Protein AF-A0A139X4F5-F1 (afdb_monomer_lite)

Radius of gyration: 23.75 Å; chains: 1; bounding box: 54×57×86 Å

Structure (mmCIF, N/CA/C/O backbone):
data_AF-A0A139X4F5-F1
#
_entry.id   AF-A0A139X4F5-F1
#
loop_
_atom_site.group_PDB
_atom_site.id
_atom_site.type_symbol
_atom_site.label_atom_id
_atom_site.label_alt_id
_atom_site.label_comp_id
_atom_site.label_asym_id
_atom_site.label_entity_id
_atom_site.label_seq_id
_atom_site.pdbx_PDB_ins_code
_atom_site.Cartn_x
_atom_site.Cartn_y
_atom_site.Cartn_z
_atom_site.occupancy
_atom_site.B_iso_or_equiv
_atom_site.auth_seq_id
_atom_site.auth_comp_id
_atom_site.auth_asym_id
_atom_site.auth_atom_id
_atom_site.pdbx_PDB_model_num
ATOM 1 N N . MET A 1 1 ? 8.310 40.968 -45.660 1.00 60.62 1 MET A N 1
ATOM 2 C CA . MET A 1 1 ? 8.600 39.560 -45.286 1.00 60.62 1 MET A CA 1
ATOM 3 C C . MET A 1 1 ? 9.517 39.399 -44.065 1.00 60.62 1 MET A C 1
ATOM 5 O O . MET A 1 1 ? 9.424 38.363 -43.426 1.00 60.62 1 MET A O 1
ATOM 9 N N . SER A 1 2 ? 10.347 40.376 -43.675 1.00 68.12 2 SER A N 1
ATOM 10 C CA . SER A 1 2 ? 11.305 40.227 -42.556 1.00 68.12 2 SER A CA 1
ATOM 11 C C . SER A 1 2 ? 10.673 40.172 -41.154 1.00 68.12 2 SER A C 1
ATOM 13 O O . SER A 1 2 ? 11.117 39.400 -40.311 1.00 68.12 2 SER A O 1
ATOM 15 N N . VAL A 1 3 ? 9.606 40.935 -40.903 1.00 67.25 3 VAL A N 1
ATOM 16 C CA . VAL A 1 3 ? 8.984 41.041 -39.565 1.00 67.25 3 VAL A CA 1
ATOM 17 C C . VAL A 1 3 ? 8.339 39.724 -39.103 1.00 67.25 3 VAL A C 1
ATOM 19 O O . VAL A 1 3 ? 8.410 39.376 -37.927 1.00 67.25 3 VAL A O 1
ATOM 22 N N . SER A 1 4 ? 7.766 38.949 -40.030 1.00 74.19 4 SER A N 1
ATOM 23 C CA . SER A 1 4 ? 7.110 37.670 -39.719 1.00 74.19 4 SER A CA 1
ATOM 24 C C . SER A 1 4 ? 8.110 36.587 -39.290 1.00 74.19 4 SER A C 1
ATOM 26 O O . SER A 1 4 ? 7.833 35.835 -38.357 1.00 74.19 4 SER A O 1
ATOM 28 N N . LEU A 1 5 ? 9.306 36.563 -39.891 1.00 76.31 5 LEU A N 1
ATOM 29 C CA . LEU A 1 5 ? 10.358 35.607 -39.538 1.00 76.31 5 LEU A CA 1
ATOM 30 C C . LEU A 1 5 ? 10.959 35.910 -38.158 1.00 76.31 5 LEU A C 1
ATOM 32 O O . LEU A 1 5 ? 11.145 35.003 -37.352 1.00 76.31 5 LEU A O 1
ATOM 36 N N . THR A 1 6 ? 11.200 37.186 -37.849 1.00 83.56 6 THR A N 1
ATOM 37 C CA . THR A 1 6 ? 11.720 37.596 -36.536 1.00 83.56 6 THR A CA 1
ATOM 38 C C . THR A 1 6 ? 10.738 37.261 -35.411 1.00 83.56 6 THR A C 1
ATOM 40 O O . THR A 1 6 ? 11.148 36.725 -34.384 1.00 83.56 6 THR A O 1
ATOM 43 N N . LEU A 1 7 ? 9.436 37.497 -35.611 1.00 68.81 7 LEU A N 1
ATOM 44 C CA . LEU A 1 7 ? 8.404 37.128 -34.635 1.00 68.81 7 LEU A CA 1
ATOM 45 C C . LEU A 1 7 ? 8.308 35.608 -34.437 1.00 68.81 7 LEU A C 1
ATOM 47 O O . LEU A 1 7 ? 8.198 35.148 -33.302 1.00 68.81 7 LEU A O 1
ATOM 51 N N . PHE A 1 8 ? 8.424 34.825 -35.512 1.00 76.75 8 PHE A N 1
ATOM 52 C CA . PHE A 1 8 ? 8.434 33.362 -35.438 1.00 76.75 8 PHE A CA 1
ATOM 53 C C . PHE A 1 8 ? 9.646 32.816 -34.659 1.00 76.75 8 PHE A C 1
ATOM 55 O O . PHE A 1 8 ? 9.508 31.909 -33.833 1.00 76.75 8 PHE A O 1
ATOM 62 N N . LEU A 1 9 ? 10.833 33.397 -34.857 1.00 85.81 9 LEU A N 1
ATOM 63 C CA . LEU A 1 9 ? 12.052 33.016 -34.133 1.00 85.81 9 LEU A CA 1
ATOM 64 C C . LEU A 1 9 ? 12.007 33.408 -32.647 1.00 85.81 9 LEU A C 1
ATOM 66 O O . LEU A 1 9 ? 12.461 32.649 -31.791 1.00 85.81 9 LEU A O 1
ATOM 70 N N . ILE A 1 10 ? 11.422 34.562 -32.317 1.00 83.06 10 ILE A N 1
ATOM 71 C CA . ILE A 1 10 ? 11.207 34.966 -30.919 1.00 83.06 10 ILE A CA 1
ATOM 72 C C . ILE A 1 10 ? 10.213 34.014 -30.245 1.00 83.06 10 ILE A C 1
ATOM 74 O O . ILE A 1 10 ? 10.483 33.520 -29.151 1.00 83.06 10 ILE A O 1
ATOM 78 N N . PHE A 1 11 ? 9.102 33.694 -30.912 1.00 79.31 11 PHE A N 1
ATOM 79 C CA . PHE A 1 11 ? 8.078 32.795 -30.382 1.00 79.31 11 PHE A CA 1
ATOM 80 C C . PHE A 1 11 ? 8.614 31.379 -30.114 1.00 79.31 11 PHE A C 1
ATOM 82 O O . PHE A 1 11 ? 8.410 30.832 -29.031 1.00 79.31 11 PHE A O 1
ATOM 89 N N . THR A 1 12 ? 9.368 30.804 -31.054 1.00 77.38 12 THR A N 1
ATOM 90 C CA . THR A 1 12 ? 9.987 29.475 -30.885 1.00 77.38 12 THR A CA 1
ATOM 91 C C . THR A 1 12 ? 11.042 29.454 -29.778 1.00 77.38 12 THR A C 1
ATOM 93 O O . THR A 1 12 ? 11.100 28.498 -29.004 1.00 77.38 12 THR A O 1
ATOM 96 N N . LYS A 1 13 ? 11.833 30.524 -29.627 1.00 83.44 13 LYS A N 1
ATOM 97 C CA . LYS A 1 13 ? 12.806 30.651 -28.531 1.00 83.44 13 LYS A CA 1
ATOM 98 C C . LYS A 1 13 ? 12.128 30.763 -27.161 1.00 83.44 13 LYS A C 1
ATOM 100 O O . LYS A 1 13 ? 12.587 30.142 -26.206 1.00 83.44 13 LYS A O 1
ATOM 105 N N . VAL A 1 14 ? 11.017 31.499 -27.068 1.00 78.75 14 VAL A N 1
ATOM 106 C CA . VAL A 1 14 ? 10.202 31.596 -25.844 1.00 78.75 14 VAL A CA 1
ATOM 107 C C . VAL A 1 14 ? 9.584 30.240 -25.494 1.00 78.75 14 VAL A C 1
ATOM 109 O O . VAL A 1 14 ? 9.710 29.795 -24.355 1.00 78.75 14 VAL A O 1
ATOM 112 N N . LEU A 1 15 ? 9.003 29.532 -26.468 1.00 66.69 15 LEU A N 1
ATOM 113 C CA . LEU A 1 15 ? 8.466 28.185 -26.251 1.00 66.69 15 LEU A CA 1
ATOM 114 C C . LEU A 1 15 ? 9.539 27.197 -25.780 1.00 66.69 15 LEU A C 1
ATOM 116 O O . LEU A 1 15 ? 9.306 26.469 -24.819 1.00 66.69 15 LEU A O 1
ATOM 120 N N . ASN A 1 16 ? 10.727 27.208 -26.388 1.00 80.00 16 ASN A N 1
ATOM 121 C CA . ASN A 1 16 ? 11.827 26.327 -25.989 1.00 80.00 16 ASN A CA 1
ATOM 122 C C . ASN A 1 16 ? 12.373 26.635 -24.585 1.00 80.00 16 ASN A C 1
ATOM 124 O O . ASN A 1 16 ? 12.839 25.719 -23.916 1.00 80.00 16 ASN A O 1
ATOM 128 N N . ASN A 1 17 ? 12.273 27.881 -24.111 1.00 82.38 17 ASN A N 1
ATOM 129 C CA . ASN A 1 17 ? 12.650 28.244 -22.741 1.00 82.38 17 ASN A CA 1
ATOM 130 C C . ASN A 1 17 ? 11.586 27.864 -21.698 1.00 82.38 17 ASN A C 1
ATOM 132 O O . ASN A 1 17 ? 11.935 27.587 -20.553 1.00 82.38 17 ASN A O 1
ATOM 136 N N . ILE A 1 18 ? 10.299 27.843 -22.065 1.00 70.00 18 ILE A N 1
ATOM 137 C CA . ILE A 1 18 ? 9.198 27.519 -21.137 1.00 70.00 18 ILE A CA 1
ATOM 138 C C . ILE A 1 18 ? 8.922 26.005 -21.098 1.00 70.00 18 ILE A C 1
ATOM 140 O O . ILE A 1 18 ? 8.502 25.473 -20.068 1.00 70.00 18 ILE A O 1
ATOM 144 N N . ARG A 1 19 ? 9.207 25.282 -22.190 1.00 71.56 19 ARG A N 1
ATOM 145 C CA . ARG A 1 19 ? 8.996 23.832 -22.310 1.00 71.56 19 ARG A CA 1
ATOM 146 C C . ARG A 1 19 ? 9.611 23.009 -21.165 1.00 71.56 19 ARG A C 1
ATOM 148 O O . ARG A 1 19 ? 8.875 22.200 -20.611 1.00 71.56 19 ARG A O 1
ATOM 155 N N . PRO A 1 20 ? 10.869 23.218 -20.728 1.00 71.44 20 PRO A N 1
ATOM 156 C CA . PRO A 1 20 ? 11.461 22.429 -19.646 1.00 71.44 20 PRO A CA 1
ATOM 157 C C . PRO A 1 20 ? 10.748 22.652 -18.309 1.00 71.44 20 PRO A C 1
ATOM 159 O O . PRO A 1 20 ? 10.577 21.713 -17.540 1.00 71.44 20 PRO A O 1
ATOM 162 N N . ALA A 1 21 ? 10.278 23.877 -18.046 1.00 60.44 21 ALA A N 1
AT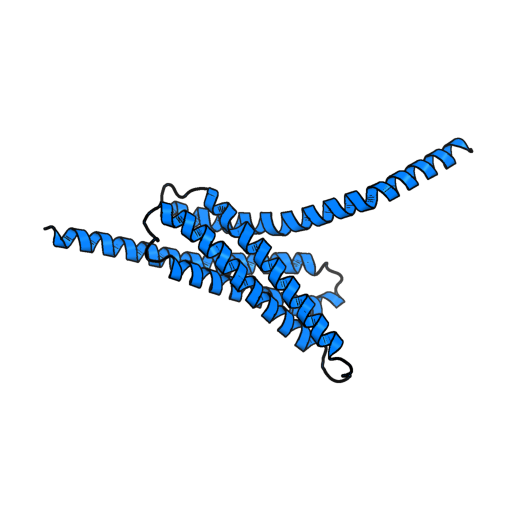OM 163 C CA . ALA A 1 21 ? 9.526 24.201 -16.836 1.00 60.44 21 ALA A CA 1
ATOM 164 C C . ALA A 1 21 ? 8.119 23.576 -16.855 1.00 60.44 21 ALA A C 1
ATOM 166 O O . ALA A 1 21 ? 7.664 23.050 -15.840 1.00 60.44 21 ALA A O 1
ATOM 167 N N . LEU A 1 22 ? 7.443 23.573 -18.010 1.00 60.09 22 LEU A N 1
ATOM 168 C CA . LEU A 1 22 ? 6.156 22.890 -18.193 1.00 60.09 22 LEU A CA 1
ATOM 169 C C . LEU A 1 22 ? 6.296 21.363 -18.105 1.00 60.09 22 LEU A C 1
ATOM 171 O O . LEU A 1 22 ? 5.478 20.704 -17.461 1.00 60.09 22 LEU A O 1
ATOM 175 N N . GLU A 1 23 ? 7.341 20.790 -18.702 1.00 69.00 23 GLU A N 1
ATOM 176 C CA . GLU A 1 23 ? 7.642 19.356 -18.629 1.00 69.00 23 GLU A CA 1
ATOM 177 C C . GLU A 1 23 ? 8.038 18.929 -17.207 1.00 69.00 23 GLU A C 1
ATOM 179 O O . GLU A 1 23 ? 7.614 17.875 -16.735 1.00 69.00 23 GLU A O 1
ATOM 184 N N . TYR A 1 24 ? 8.779 19.760 -16.472 1.00 68.31 24 TYR A N 1
ATOM 185 C CA . TYR A 1 24 ? 9.108 19.502 -15.071 1.00 68.31 24 TYR A CA 1
ATOM 186 C C . TYR A 1 24 ? 7.863 19.557 -14.171 1.00 68.31 24 TYR A C 1
ATOM 188 O O . TYR A 1 24 ? 7.593 18.616 -13.423 1.00 68.31 24 TYR A O 1
ATOM 196 N N . ASN A 1 25 ? 7.047 20.609 -14.297 1.00 70.06 25 ASN A N 1
ATOM 197 C CA . ASN A 1 25 ? 5.830 20.776 -13.497 1.00 70.06 25 ASN A CA 1
ATOM 198 C C . ASN A 1 25 ? 4.781 19.696 -13.790 1.00 70.06 25 ASN A C 1
ATOM 200 O O . ASN A 1 25 ? 4.109 19.222 -12.872 1.00 70.06 25 ASN A O 1
ATOM 204 N N . SER A 1 26 ? 4.655 19.267 -15.048 1.00 69.88 26 SER A N 1
ATOM 205 C CA . SER A 1 26 ? 3.756 18.171 -15.423 1.00 69.88 26 SER A CA 1
ATOM 206 C C . SER A 1 26 ? 4.234 16.828 -14.873 1.00 69.88 26 SER A C 1
ATOM 208 O O . SER A 1 26 ? 3.421 16.111 -14.298 1.00 69.88 26 SER A O 1
ATOM 210 N N . ARG A 1 27 ? 5.537 16.511 -14.924 1.00 70.25 27 ARG A N 1
ATOM 211 C CA . ARG A 1 27 ? 6.087 15.284 -14.312 1.00 70.25 27 ARG A CA 1
ATOM 212 C C . ARG A 1 27 ? 5.847 15.234 -12.808 1.00 70.25 27 ARG A C 1
ATOM 214 O O . ARG A 1 27 ? 5.361 14.229 -12.301 1.00 70.25 27 ARG A O 1
ATOM 221 N N . VAL A 1 28 ? 6.123 16.328 -12.101 1.00 67.75 28 VAL A N 1
ATOM 222 C CA . VAL A 1 28 ? 5.889 16.422 -10.652 1.00 67.75 28 VAL A CA 1
ATOM 223 C C . VAL A 1 28 ? 4.400 16.255 -10.330 1.00 67.75 28 VAL A C 1
ATOM 225 O O . VAL A 1 28 ? 4.036 15.502 -9.428 1.00 67.75 28 VAL A O 1
ATOM 228 N N . THR A 1 29 ? 3.526 16.888 -11.112 1.00 71.94 29 THR A N 1
ATOM 229 C CA . THR A 1 29 ? 2.071 16.789 -10.940 1.00 71.94 29 THR A CA 1
ATOM 230 C C . THR A 1 29 ? 1.561 15.373 -11.208 1.00 71.94 29 THR A C 1
ATOM 232 O O . THR A 1 29 ? 0.761 14.860 -10.430 1.00 71.94 29 THR A O 1
ATOM 235 N N . ILE A 1 30 ? 2.054 14.706 -12.255 1.00 73.50 30 ILE A N 1
ATOM 236 C CA . ILE A 1 30 ? 1.724 13.308 -12.562 1.00 73.50 30 ILE A CA 1
ATOM 237 C C . ILE A 1 30 ? 2.137 12.406 -11.401 1.00 73.50 30 ILE A C 1
ATOM 239 O O . ILE A 1 30 ? 1.329 11.600 -10.947 1.00 73.50 30 ILE A O 1
ATOM 243 N N . VAL A 1 31 ? 3.349 12.573 -10.868 1.00 68.94 31 VAL A N 1
ATOM 244 C CA . VAL A 1 31 ? 3.843 11.796 -9.722 1.00 68.94 31 VAL A CA 1
ATOM 245 C C . VAL A 1 31 ? 2.938 12.000 -8.501 1.00 68.94 31 VAL A C 1
ATOM 247 O O . VAL A 1 31 ? 2.466 11.023 -7.921 1.00 68.94 31 VAL A O 1
ATOM 250 N N . TYR A 1 32 ? 2.599 13.243 -8.147 1.00 71.81 32 TYR A N 1
ATOM 251 C CA . TYR A 1 32 ? 1.696 13.507 -7.022 1.00 71.81 32 TYR A CA 1
ATOM 252 C C . TYR A 1 32 ? 0.292 12.938 -7.235 1.00 71.81 32 TYR A C 1
ATOM 254 O O . TYR A 1 32 ? -0.243 12.303 -6.327 1.00 71.81 32 TYR A O 1
ATOM 262 N N . LEU A 1 33 ? -0.300 13.114 -8.420 1.00 75.75 33 LEU A N 1
ATOM 263 C CA . LEU A 1 33 ? -1.626 12.576 -8.737 1.00 75.75 33 LEU A CA 1
ATOM 264 C C . LEU A 1 33 ? -1.639 11.044 -8.713 1.00 75.75 33 LEU A C 1
ATOM 266 O O . LEU A 1 33 ? -2.593 10.453 -8.206 1.00 75.75 33 LEU A O 1
ATOM 270 N N . THR A 1 34 ? -0.555 10.412 -9.167 1.00 72.94 34 THR A N 1
ATOM 271 C CA . THR A 1 34 ? -0.387 8.950 -9.173 1.00 72.94 34 THR A CA 1
ATOM 272 C C . THR A 1 34 ? -0.420 8.361 -7.763 1.00 72.94 34 THR A C 1
ATOM 274 O O . THR A 1 34 ? -0.848 7.226 -7.598 1.00 72.94 34 THR A O 1
ATOM 277 N N . PHE A 1 35 ? -0.048 9.115 -6.724 1.00 77.06 35 PHE A N 1
ATOM 278 C CA . PHE A 1 35 ? -0.112 8.631 -5.337 1.00 77.06 35 PHE A CA 1
ATOM 279 C C . PHE A 1 35 ? -1.321 9.154 -4.570 1.00 77.06 35 PHE A C 1
ATOM 281 O O . PHE A 1 35 ? -1.968 8.406 -3.833 1.00 77.06 35 PHE A O 1
ATOM 288 N N . ALA A 1 36 ? -1.642 10.433 -4.745 1.00 81.31 36 ALA A N 1
ATOM 289 C CA . ALA A 1 36 ? -2.731 11.079 -4.034 1.00 81.31 36 ALA A CA 1
ATOM 290 C C . ALA A 1 36 ? -4.077 10.464 -4.419 1.00 81.31 36 ALA A C 1
ATOM 292 O O . ALA A 1 36 ? -4.879 10.182 -3.528 1.00 81.31 36 ALA A O 1
ATOM 293 N N . VAL A 1 37 ? -4.319 10.199 -5.710 1.00 83.94 37 VAL A N 1
ATOM 294 C CA . VAL A 1 37 ? -5.601 9.646 -6.166 1.00 83.94 37 VAL A CA 1
ATOM 295 C C . VAL A 1 37 ? -5.799 8.219 -5.639 1.00 83.94 37 VAL A C 1
ATOM 297 O O . VAL A 1 37 ? -6.768 8.012 -4.905 1.00 83.94 37 VAL A O 1
ATOM 300 N N . PRO A 1 38 ? -4.899 7.241 -5.875 1.00 80.62 38 PRO A N 1
ATOM 301 C CA . PRO A 1 38 ? -5.081 5.892 -5.340 1.00 80.62 38 PRO A CA 1
ATOM 302 C C . PRO A 1 38 ? -5.087 5.853 -3.812 1.00 80.62 38 PRO A C 1
ATOM 304 O O . PRO A 1 38 ? -5.924 5.170 -3.226 1.00 80.62 38 PRO A O 1
ATOM 307 N N . GLY A 1 39 ? -4.219 6.627 -3.151 1.00 83.00 39 GLY A N 1
ATOM 308 C CA . GLY A 1 39 ? -4.177 6.703 -1.689 1.00 83.00 39 GLY A CA 1
ATOM 309 C C . GLY A 1 39 ? -5.487 7.201 -1.094 1.00 83.00 39 GLY A C 1
ATOM 310 O O . GLY A 1 39 ? -5.995 6.616 -0.136 1.00 83.00 39 GLY A O 1
ATOM 311 N N . THR A 1 40 ? -6.075 8.224 -1.712 1.00 87.69 40 THR A N 1
ATOM 312 C CA . THR A 1 40 ? -7.381 8.763 -1.323 1.00 87.69 40 THR A CA 1
ATOM 313 C C . THR A 1 40 ? -8.492 7.754 -1.585 1.00 87.69 40 THR A C 1
ATOM 315 O O . THR A 1 40 ? -9.339 7.564 -0.719 1.00 87.69 40 THR A O 1
ATOM 318 N N . LEU A 1 41 ? -8.491 7.060 -2.728 1.00 86.19 41 LEU A N 1
ATOM 319 C CA . LEU A 1 41 ? -9.502 6.044 -3.045 1.00 86.19 41 LEU A CA 1
ATOM 320 C C . LEU A 1 41 ? -9.456 4.864 -2.065 1.00 86.19 41 LEU A C 1
ATOM 322 O O . LEU A 1 41 ? -10.499 4.449 -1.557 1.00 86.19 41 LEU A O 1
ATOM 326 N N . ILE A 1 42 ? -8.258 4.368 -1.737 1.00 85.38 42 ILE A N 1
ATOM 327 C CA . ILE A 1 42 ? -8.059 3.311 -0.734 1.00 85.38 42 ILE A CA 1
ATOM 328 C C . ILE A 1 42 ? -8.527 3.798 0.642 1.00 85.38 42 ILE A C 1
ATOM 330 O O . ILE A 1 42 ? -9.304 3.116 1.315 1.00 85.38 42 ILE A O 1
ATOM 334 N N . GLY A 1 43 ? -8.103 4.997 1.051 1.00 87.56 43 GLY A N 1
ATOM 335 C CA . GLY A 1 43 ? -8.498 5.595 2.324 1.00 87.56 43 GLY A CA 1
ATOM 336 C C . GLY A 1 43 ? -10.002 5.837 2.430 1.00 87.56 43 GLY A C 1
ATOM 337 O O . GLY A 1 43 ? -10.591 5.573 3.478 1.00 87.56 43 GLY A O 1
ATOM 338 N N . LEU A 1 44 ? -10.643 6.270 1.345 1.00 89.31 44 LEU A N 1
ATOM 339 C CA . LEU A 1 44 ? -12.086 6.469 1.254 1.00 89.31 44 LEU A CA 1
ATOM 340 C C . LEU A 1 44 ? -12.833 5.141 1.361 1.00 89.31 44 LEU A C 1
ATOM 342 O O . LEU A 1 44 ? -13.756 5.033 2.169 1.00 89.31 44 LEU A O 1
ATOM 346 N N . ALA A 1 45 ? -12.419 4.122 0.606 1.00 86.56 45 ALA A N 1
ATOM 347 C CA . ALA A 1 45 ? -13.019 2.793 0.663 1.00 86.56 45 ALA A CA 1
ATOM 348 C C . ALA A 1 45 ? -12.937 2.207 2.080 1.00 86.56 45 ALA A C 1
ATOM 350 O O . ALA A 1 45 ? -13.947 1.754 2.626 1.00 86.56 45 ALA A O 1
ATOM 351 N N . G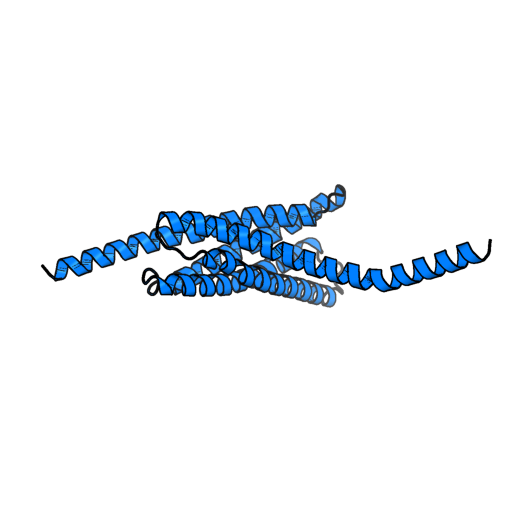LN A 1 46 ? -11.765 2.296 2.720 1.00 86.31 46 GLN A N 1
ATOM 352 C CA . GLN A 1 46 ? -11.593 1.905 4.118 1.00 86.31 46 GLN A CA 1
ATOM 353 C C . GLN A 1 46 ? -12.519 2.719 5.027 1.00 86.31 46 GLN A C 1
ATOM 355 O O . GLN A 1 46 ? -13.317 2.142 5.764 1.00 86.31 46 GLN A O 1
ATOM 360 N N . TRP A 1 47 ? -12.487 4.051 4.944 1.00 90.25 47 TRP A N 1
ATOM 361 C CA . TRP A 1 47 ? -13.301 4.928 5.787 1.00 90.25 47 TRP A CA 1
ATOM 362 C C . TRP A 1 47 ? -14.801 4.616 5.689 1.00 90.25 47 TRP A C 1
ATOM 364 O O . TRP A 1 47 ? -15.472 4.536 6.720 1.00 90.25 47 TRP A O 1
ATOM 374 N N . LEU A 1 48 ? -15.321 4.369 4.480 1.00 89.00 48 LEU A N 1
ATOM 375 C CA . LEU A 1 48 ? -16.722 4.002 4.244 1.00 89.00 48 LEU A CA 1
ATOM 376 C C . LEU A 1 48 ? -17.123 2.698 4.948 1.00 89.00 48 LEU A C 1
ATOM 378 O O . LEU A 1 48 ? -18.246 2.585 5.445 1.00 89.00 48 LEU A O 1
ATOM 382 N N . VAL A 1 49 ? -16.215 1.725 5.033 1.00 86.50 49 VAL A N 1
ATOM 383 C CA . VAL A 1 49 ? -16.444 0.474 5.769 1.00 86.50 49 VAL A CA 1
ATOM 384 C C . VAL A 1 49 ? -16.397 0.714 7.280 1.00 86.50 49 VAL A C 1
ATOM 386 O O . VAL A 1 49 ? -17.263 0.225 8.009 1.00 86.50 49 VAL A O 1
ATOM 389 N N . ILE A 1 50 ? -15.428 1.499 7.765 1.00 85.19 50 ILE A N 1
ATOM 390 C CA . ILE A 1 50 ? -15.238 1.747 9.203 1.00 85.19 50 ILE A CA 1
ATOM 391 C C . ILE A 1 50 ? -16.375 2.581 9.790 1.00 85.19 50 ILE A C 1
ATOM 393 O O . ILE A 1 50 ? -16.893 2.237 10.854 1.00 85.19 50 ILE A O 1
ATOM 397 N N . ARG A 1 51 ? -16.815 3.644 9.103 1.00 89.38 51 ARG A N 1
ATOM 398 C CA . ARG A 1 51 ? -17.869 4.548 9.604 1.00 89.38 51 ARG A CA 1
ATOM 399 C C . ARG A 1 51 ? -19.195 3.841 9.884 1.00 89.38 51 ARG A C 1
ATOM 401 O O . ARG A 1 51 ? -19.965 4.323 10.707 1.00 89.38 51 ARG A O 1
ATOM 408 N N . LYS A 1 52 ? -19.461 2.701 9.228 1.00 87.94 52 LYS A N 1
ATOM 409 C CA . LYS A 1 52 ? -20.647 1.869 9.496 1.00 87.94 52 LYS A CA 1
ATOM 410 C C . LYS A 1 52 ? -20.589 1.193 10.868 1.00 87.94 52 LYS A C 1
ATOM 412 O O . LYS A 1 52 ? -21.631 0.898 11.436 1.00 87.94 52 LYS A O 1
ATOM 417 N N . LYS A 1 53 ? -19.387 0.923 11.388 1.00 84.50 53 LYS A N 1
ATOM 418 C CA . LYS A 1 53 ? -19.172 0.235 12.673 1.00 84.50 53 LYS A CA 1
ATOM 419 C C . LYS A 1 53 ? -18.771 1.175 13.803 1.00 84.50 53 LYS A C 1
ATOM 421 O O . LYS A 1 53 ? -19.039 0.869 14.958 1.00 84.50 53 LYS A O 1
ATOM 426 N N . VAL A 1 54 ? -18.132 2.295 13.474 1.00 84.38 54 VAL A N 1
ATOM 427 C CA . VAL A 1 54 ? -17.692 3.317 14.427 1.00 84.38 54 VAL A CA 1
ATOM 428 C C . VAL A 1 54 ? -18.330 4.653 14.027 1.00 84.38 54 VAL A C 1
ATOM 430 O O . VAL A 1 54 ? -17.752 5.402 13.228 1.00 84.38 54 VAL A O 1
ATOM 433 N N . PRO A 1 55 ? -19.530 4.968 14.552 1.00 78.06 55 PRO A N 1
ATOM 434 C CA . PRO A 1 55 ? -20.167 6.261 14.335 1.00 78.06 55 PRO A CA 1
ATOM 435 C C . PRO A 1 55 ? -19.232 7.354 14.871 1.00 78.06 55 PRO A C 1
ATOM 437 O O . PRO A 1 55 ? -18.757 7.252 16.000 1.00 78.06 55 PRO A O 1
ATOM 440 N N . ARG A 1 56 ? -18.954 8.401 14.082 1.00 85.69 56 ARG A N 1
ATOM 441 C CA . ARG A 1 56 ? -17.956 9.470 14.359 1.00 85.69 56 ARG A CA 1
ATOM 442 C C . ARG A 1 56 ? -16.494 9.125 14.035 1.00 85.69 56 ARG A C 1
ATOM 444 O O . ARG A 1 56 ? -15.583 9.733 14.611 1.00 85.69 56 ARG A O 1
ATOM 451 N N . MET A 1 57 ? -16.249 8.184 13.121 1.00 86.25 57 MET A N 1
ATOM 452 C CA . MET A 1 57 ? -14.921 8.010 12.524 1.00 86.25 57 MET A CA 1
ATOM 453 C C . MET A 1 57 ? -14.520 9.260 11.730 1.00 86.25 57 MET A C 1
ATOM 455 O O . MET A 1 57 ? -15.288 9.759 10.907 1.00 86.25 57 MET A O 1
ATOM 459 N N . SER A 1 58 ? -13.316 9.772 11.981 1.00 90.00 58 SER A N 1
ATOM 460 C CA . SER A 1 58 ? -12.854 11.024 11.383 1.00 90.00 58 SER A CA 1
ATOM 461 C C . SER A 1 58 ? -12.595 10.885 9.872 1.00 90.00 58 SER A C 1
ATOM 463 O O . SER A 1 58 ? -11.954 9.909 9.477 1.00 90.00 58 SER A O 1
ATOM 465 N N . PRO A 1 59 ? -13.015 11.853 9.030 1.00 90.88 59 PRO A N 1
ATOM 466 C CA . PRO A 1 59 ? -12.666 11.887 7.605 1.00 90.88 59 PRO A CA 1
ATOM 467 C C . PRO A 1 59 ? -11.155 11.961 7.341 1.00 90.88 59 PRO A C 1
ATOM 469 O O . PRO A 1 59 ? -10.701 11.521 6.291 1.00 90.88 59 PRO A O 1
ATOM 472 N N . TRP A 1 60 ? -10.359 12.437 8.310 1.00 90.88 60 TRP A N 1
ATOM 473 C CA . TRP A 1 60 ? -8.893 12.481 8.220 1.00 90.88 60 TRP A CA 1
ATOM 474 C C . TRP A 1 60 ? -8.251 11.104 7.974 1.00 90.88 60 TRP A C 1
ATOM 476 O O . TRP A 1 60 ? -7.142 11.036 7.453 1.00 90.88 60 TRP A O 1
ATOM 486 N N . TRP A 1 61 ? -8.963 10.007 8.271 1.00 89.50 61 TRP A N 1
ATOM 487 C CA . TRP A 1 61 ? -8.556 8.645 7.906 1.00 89.50 61 TRP A CA 1
ATOM 488 C C . TRP A 1 61 ? -8.242 8.489 6.414 1.00 89.50 61 TRP A C 1
ATOM 490 O O . TRP A 1 61 ? -7.362 7.726 6.037 1.00 89.50 61 TRP A O 1
ATOM 500 N N . ILE A 1 62 ? -8.946 9.221 5.550 1.00 90.69 62 ILE A N 1
ATOM 501 C CA . ILE A 1 62 ? -8.792 9.100 4.099 1.00 90.69 62 ILE A CA 1
ATOM 502 C C . ILE A 1 62 ? -7.350 9.422 3.671 1.00 90.69 62 ILE A C 1
ATOM 504 O O . ILE A 1 62 ? -6.819 8.791 2.760 1.00 90.69 62 ILE A O 1
ATOM 508 N N . LEU A 1 63 ? -6.682 10.335 4.381 1.00 91.69 63 LEU A N 1
ATOM 509 C CA . LEU A 1 63 ? -5.342 10.804 4.036 1.00 91.69 63 LEU A CA 1
ATOM 510 C C . LEU A 1 63 ? -4.214 9.905 4.566 1.00 91.69 63 LEU A C 1
ATOM 512 O O . LEU A 1 63 ? -3.070 10.060 4.146 1.00 91.69 63 LEU A O 1
ATOM 516 N N . THR A 1 64 ? -4.491 8.942 5.453 1.00 91.81 64 THR A N 1
ATOM 517 C CA . THR A 1 64 ? -3.431 8.160 6.126 1.00 91.81 64 THR A CA 1
ATOM 518 C C . THR A 1 64 ? -2.671 7.220 5.188 1.00 91.81 64 THR A C 1
ATOM 520 O O . THR A 1 64 ? -1.571 6.779 5.512 1.00 91.81 64 THR A O 1
ATOM 523 N N . ASN A 1 65 ? -3.248 6.887 4.030 1.00 88.25 65 ASN A N 1
ATOM 524 C CA . ASN A 1 65 ? -2.625 6.001 3.041 1.00 88.25 65 ASN A CA 1
ATOM 525 C C . ASN A 1 65 ? -1.647 6.741 2.111 1.00 88.25 65 ASN A C 1
ATOM 527 O O . ASN A 1 65 ? -0.753 6.114 1.551 1.00 88.25 65 ASN A O 1
ATOM 531 N N . ILE A 1 66 ? -1.781 8.064 1.970 1.00 89.50 66 ILE A N 1
ATOM 532 C CA . ILE A 1 66 ? -0.955 8.876 1.064 1.00 89.50 66 ILE A CA 1
ATOM 533 C C . ILE A 1 66 ? 0.541 8.817 1.426 1.00 89.50 66 ILE A C 1
ATOM 535 O O . ILE A 1 66 ? 1.330 8.451 0.554 1.00 89.50 66 ILE A O 1
ATOM 539 N N . PRO A 1 67 ? 0.973 9.115 2.672 1.00 89.81 67 PRO A N 1
ATOM 540 C CA . PRO A 1 67 ? 2.400 9.112 3.001 1.00 89.81 67 PRO A CA 1
ATOM 541 C C . PRO A 1 67 ? 3.020 7.713 2.902 1.00 89.81 67 PRO A C 1
ATOM 543 O O . PRO A 1 67 ? 4.161 7.585 2.465 1.00 89.81 67 PRO A O 1
ATOM 546 N N . GLY A 1 68 ? 2.265 6.663 3.245 1.00 88.12 68 GLY A N 1
ATOM 547 C CA . GLY A 1 68 ? 2.726 5.283 3.085 1.00 88.12 68 GLY A CA 1
ATOM 548 C C . GLY A 1 68 ? 2.927 4.903 1.619 1.00 88.12 68 GLY A C 1
ATOM 549 O O . GLY A 1 68 ? 3.948 4.308 1.288 1.00 88.12 68 GLY A O 1
ATOM 550 N N . LEU A 1 69 ? 2.014 5.311 0.724 1.00 85.62 69 LEU A N 1
ATOM 551 C CA . LEU A 1 69 ? 2.142 5.045 -0.718 1.00 85.62 69 LEU A CA 1
ATOM 552 C C . LEU A 1 69 ? 3.364 5.751 -1.284 1.00 85.62 69 LEU A C 1
ATOM 554 O O . LEU A 1 69 ? 4.153 5.140 -2.000 1.00 85.62 69 LEU A O 1
ATOM 558 N N . TYR A 1 70 ? 3.526 7.023 -0.926 1.00 87.31 70 TYR A N 1
ATOM 559 C CA . TYR A 1 70 ? 4.631 7.839 -1.395 1.00 87.31 70 TYR A CA 1
ATOM 560 C C . TYR A 1 70 ? 5.987 7.266 -0.964 1.00 87.31 70 TYR A C 1
ATOM 562 O O . TYR A 1 70 ? 6.838 6.982 -1.806 1.00 87.31 70 TYR A O 1
ATOM 570 N N . VAL A 1 71 ? 6.181 7.039 0.340 1.00 88.44 71 VAL A N 1
ATOM 571 C CA . VAL A 1 71 ? 7.461 6.538 0.865 1.00 88.44 71 VAL A CA 1
ATOM 572 C C . VAL A 1 71 ? 7.728 5.108 0.408 1.00 88.44 71 VAL A C 1
ATOM 574 O O . VAL A 1 71 ? 8.852 4.799 0.015 1.00 88.44 71 VAL A O 1
ATOM 577 N N . GLY A 1 72 ? 6.702 4.253 0.399 1.00 86.31 72 GLY A N 1
ATOM 578 C CA . GLY A 1 72 ? 6.834 2.891 -0.102 1.00 86.31 72 GLY A CA 1
ATOM 579 C C . GLY A 1 72 ? 7.312 2.862 -1.552 1.00 86.31 72 GLY A C 1
ATOM 580 O O . GLY A 1 72 ? 8.253 2.136 -1.864 1.00 86.31 72 GLY A O 1
ATOM 581 N N . MET A 1 73 ? 6.771 3.737 -2.409 1.00 83.44 73 MET A N 1
ATOM 582 C CA . MET A 1 73 ? 7.213 3.829 -3.802 1.00 83.44 73 MET A CA 1
ATOM 583 C C . MET A 1 73 ? 8.653 4.300 -3.932 1.00 83.44 73 MET A C 1
ATOM 585 O O . MET A 1 73 ? 9.419 3.698 -4.682 1.00 83.44 73 MET A O 1
ATOM 589 N N . MET A 1 74 ? 9.032 5.360 -3.214 1.00 85.56 74 MET A N 1
ATOM 590 C CA . MET A 1 74 ? 10.399 5.885 -3.265 1.00 85.56 74 MET A CA 1
ATOM 591 C C . MET A 1 74 ? 11.420 4.805 -2.892 1.00 85.56 74 MET A C 1
ATOM 593 O O . MET A 1 74 ? 12.430 4.642 -3.574 1.00 85.56 74 MET A O 1
ATOM 597 N N . ILE A 1 75 ? 11.123 4.015 -1.858 1.00 87.00 75 ILE A N 1
ATOM 598 C CA . ILE A 1 75 ? 11.994 2.929 -1.401 1.00 87.00 75 ILE A CA 1
ATOM 599 C C . ILE A 1 75 ? 12.000 1.764 -2.392 1.00 87.00 75 ILE A C 1
ATOM 601 O O . ILE A 1 75 ? 13.064 1.210 -2.667 1.00 87.00 75 ILE A O 1
ATOM 605 N N . SER A 1 76 ? 10.854 1.413 -2.980 1.00 82.56 76 SER A N 1
ATOM 606 C CA . SER A 1 76 ? 10.807 0.382 -4.019 1.00 82.56 76 SER A CA 1
ATOM 607 C C . SER A 1 76 ? 11.589 0.766 -5.268 1.00 82.56 76 SER A C 1
ATOM 609 O O . SER A 1 76 ? 12.335 -0.068 -5.778 1.00 82.56 76 SER A O 1
ATOM 611 N N . TYR A 1 77 ? 11.477 2.013 -5.734 1.00 82.19 77 TYR A N 1
ATOM 612 C CA . TYR A 1 77 ? 12.293 2.504 -6.843 1.00 82.19 77 TYR A CA 1
ATOM 613 C C . TYR A 1 77 ? 13.773 2.483 -6.492 1.00 82.19 77 TYR A C 1
ATOM 615 O O . TYR A 1 77 ? 14.569 1.986 -7.283 1.00 82.19 77 TYR A O 1
ATOM 623 N N . LEU A 1 78 ? 14.146 2.965 -5.304 1.00 83.25 78 LEU A N 1
ATOM 624 C CA . LEU A 1 78 ? 15.534 2.936 -4.856 1.00 83.25 78 LEU A CA 1
ATOM 625 C C . LEU A 1 78 ? 16.089 1.505 -4.857 1.00 83.25 78 LEU A C 1
ATOM 627 O O . LEU A 1 78 ? 17.144 1.266 -5.436 1.00 83.25 78 LEU A O 1
ATOM 631 N N . GLY A 1 79 ? 15.362 0.545 -4.276 1.00 80.00 79 GLY A N 1
ATOM 632 C CA . GLY A 1 79 ? 15.761 -0.864 -4.267 1.00 80.00 79 GLY A CA 1
ATOM 633 C C . GLY A 1 79 ? 15.877 -1.456 -5.674 1.00 80.00 79 GLY A C 1
ATOM 634 O O . GLY A 1 79 ? 16.821 -2.191 -5.960 1.00 80.00 79 GLY A O 1
ATOM 635 N N . PHE A 1 80 ? 14.964 -1.085 -6.572 1.00 78.50 80 PHE A N 1
ATOM 636 C CA . PHE A 1 80 ? 15.008 -1.497 -7.971 1.00 78.50 80 PHE A CA 1
ATOM 637 C C . PHE A 1 80 ? 16.244 -0.950 -8.703 1.00 78.50 80 PHE A C 1
ATOM 639 O O . PHE A 1 80 ? 16.973 -1.722 -9.325 1.00 78.50 80 PHE A O 1
ATOM 646 N N . PHE A 1 81 ? 16.527 0.351 -8.589 1.00 77.50 81 PHE A N 1
ATOM 647 C CA . PHE A 1 81 ? 17.690 0.978 -9.224 1.00 77.50 81 PHE A CA 1
ATOM 648 C C . PHE A 1 81 ? 19.010 0.456 -8.661 1.00 77.50 81 PHE A C 1
ATOM 650 O O . PHE A 1 81 ? 19.904 0.119 -9.433 1.00 77.50 81 PHE A O 1
ATOM 657 N N . VAL A 1 82 ? 19.127 0.338 -7.335 1.00 79.75 82 VAL A N 1
ATOM 658 C CA . VAL A 1 82 ? 20.321 -0.225 -6.687 1.00 79.75 82 VAL A CA 1
ATOM 659 C C . VAL A 1 82 ? 20.560 -1.651 -7.169 1.00 79.75 82 VAL A C 1
ATOM 661 O O . VAL A 1 82 ? 21.681 -1.988 -7.538 1.00 79.75 82 VAL A O 1
ATOM 664 N N . GLY A 1 83 ? 19.513 -2.474 -7.243 1.00 77.12 83 GLY A N 1
ATOM 665 C CA . GLY A 1 83 ? 19.658 -3.830 -7.752 1.00 77.12 83 GLY A CA 1
ATOM 666 C C . GLY A 1 83 ? 20.064 -3.868 -9.227 1.00 77.12 83 GLY A C 1
ATOM 667 O O . GLY A 1 83 ? 20.973 -4.615 -9.565 1.00 77.12 83 GLY A O 1
ATOM 668 N N . ILE A 1 84 ? 19.492 -3.029 -10.101 1.00 73.38 84 ILE A N 1
ATOM 669 C CA . ILE A 1 84 ? 19.964 -2.929 -11.495 1.00 73.38 84 ILE A CA 1
ATOM 670 C C . ILE A 1 84 ? 21.444 -2.547 -11.549 1.00 73.38 84 ILE A C 1
ATOM 672 O O . ILE A 1 84 ? 22.188 -3.165 -12.303 1.00 73.38 84 ILE A O 1
ATOM 676 N N . MET A 1 85 ? 21.878 -1.560 -10.762 1.00 75.88 85 MET A N 1
ATOM 677 C CA . MET A 1 85 ? 23.269 -1.097 -10.753 1.00 75.88 85 MET A CA 1
ATOM 678 C C . MET A 1 85 ? 24.233 -2.195 -10.301 1.00 75.88 85 MET A C 1
ATOM 680 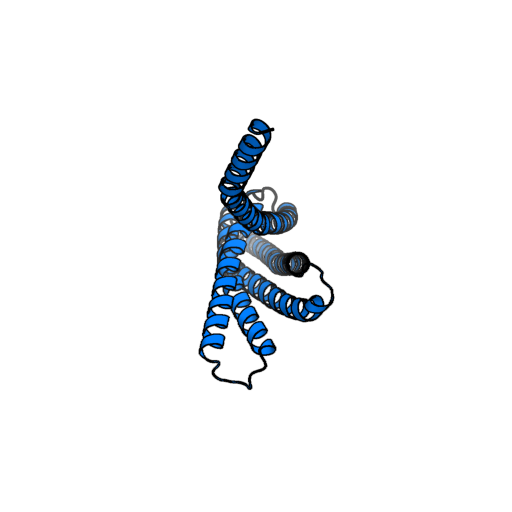O O . MET A 1 85 ? 25.256 -2.395 -10.948 1.00 75.88 85 MET A O 1
ATOM 684 N N . ILE A 1 86 ? 23.892 -2.938 -9.243 1.00 76.56 86 ILE A N 1
ATOM 685 C CA . ILE A 1 86 ? 24.690 -4.080 -8.772 1.00 76.56 86 ILE A CA 1
ATOM 686 C C . ILE A 1 86 ? 24.791 -5.139 -9.876 1.00 76.56 86 ILE A C 1
ATOM 688 O O . ILE A 1 86 ? 25.890 -5.551 -10.230 1.00 76.56 86 ILE A O 1
ATOM 692 N N . PHE A 1 87 ? 23.667 -5.511 -10.494 1.00 69.44 87 PHE A N 1
ATOM 693 C CA . PHE A 1 87 ? 23.657 -6.504 -11.572 1.00 69.44 87 PHE A CA 1
ATOM 694 C C . PHE A 1 87 ? 24.374 -6.040 -12.845 1.00 69.44 87 PHE A C 1
ATOM 696 O O . PHE A 1 87 ? 24.941 -6.865 -13.558 1.00 69.44 87 PHE A O 1
ATOM 703 N N . ALA A 1 88 ? 24.325 -4.746 -13.163 1.00 70.06 88 ALA A N 1
ATOM 704 C CA . ALA A 1 88 ? 25.047 -4.168 -14.290 1.00 70.06 88 ALA A CA 1
ATOM 705 C C . ALA A 1 88 ? 26.558 -4.143 -14.025 1.00 70.06 88 ALA A C 1
ATOM 707 O O . ALA A 1 88 ? 27.332 -4.423 -14.932 1.00 70.06 88 ALA A O 1
ATOM 708 N N . TYR A 1 89 ? 26.964 -3.860 -12.784 1.00 69.69 89 TYR A N 1
ATOM 709 C CA . TYR A 1 89 ? 28.364 -3.864 -12.361 1.00 69.69 89 TYR A CA 1
ATOM 710 C C . TYR A 1 89 ? 28.958 -5.277 -12.324 1.00 69.69 89 TYR A C 1
ATOM 712 O O . TYR A 1 89 ? 30.107 -5.482 -12.695 1.00 69.69 89 TYR A O 1
ATOM 720 N N . GLU A 1 90 ? 28.159 -6.267 -11.927 1.00 66.56 90 GLU A N 1
ATOM 721 C CA . GLU A 1 90 ? 28.569 -7.673 -11.855 1.00 66.56 90 GLU A CA 1
ATOM 722 C C . GLU A 1 90 ? 28.609 -8.353 -13.240 1.00 66.56 90 GLU A C 1
ATOM 724 O O . GLU A 1 90 ? 29.170 -9.438 -13.396 1.00 66.56 90 GLU A O 1
ATOM 729 N N . LYS A 1 91 ? 28.056 -7.716 -14.285 1.00 52.69 91 LYS A N 1
ATOM 730 C CA . LYS A 1 91 ? 28.011 -8.271 -15.643 1.00 52.69 91 LYS A CA 1
ATOM 731 C C . LYS A 1 91 ? 29.203 -7.878 -16.518 1.00 52.69 91 LYS A C 1
ATOM 733 O O . LYS A 1 91 ? 29.074 -7.142 -17.490 1.00 52.69 91 LYS A O 1
ATOM 738 N N . ASP A 1 92 ? 30.294 -8.586 -16.249 1.00 55.28 92 ASP A N 1
ATOM 739 C CA . ASP A 1 92 ? 31.184 -9.197 -17.251 1.00 55.28 92 ASP A CA 1
ATOM 740 C C . ASP A 1 92 ? 30.701 -10.638 -17.615 1.00 55.28 92 ASP A C 1
ATOM 742 O O . ASP A 1 92 ? 31.440 -11.484 -18.107 1.00 55.28 92 ASP A O 1
ATOM 746 N N . LEU A 1 93 ? 29.427 -10.976 -17.333 1.00 52.75 93 LEU A N 1
ATOM 747 C CA . LEU A 1 93 ? 28.859 -12.328 -17.474 1.00 52.75 93 LEU A CA 1
ATOM 748 C C . LEU A 1 93 ? 27.805 -12.427 -18.589 1.00 52.75 93 LEU A C 1
ATOM 750 O O . LEU A 1 93 ? 26.613 -12.159 -18.398 1.00 52.75 93 LEU A O 1
ATOM 754 N N . SER A 1 94 ? 28.240 -12.949 -19.733 1.00 59.78 94 SER A N 1
ATOM 755 C CA . SER A 1 94 ? 27.453 -13.302 -20.925 1.00 59.78 94 SER A CA 1
ATOM 756 C C . SER A 1 94 ? 26.349 -14.359 -20.716 1.00 59.78 94 SER A C 1
ATOM 758 O O . SER A 1 94 ? 25.550 -14.580 -21.622 1.00 59.78 94 SER A O 1
ATOM 760 N N . ASN A 1 95 ? 26.242 -14.987 -19.535 1.00 57.03 95 ASN A N 1
ATOM 761 C CA . ASN A 1 95 ? 25.415 -16.189 -19.330 1.00 57.03 95 ASN A CA 1
ATOM 762 C C . ASN A 1 95 ? 24.204 -16.051 -18.385 1.00 57.03 95 ASN A C 1
ATOM 764 O O . ASN A 1 95 ? 23.418 -16.991 -18.269 1.00 57.03 95 ASN A O 1
ATOM 768 N N . VAL A 1 96 ? 23.979 -14.907 -17.727 1.00 57.25 96 VAL A N 1
ATOM 769 C CA . VAL A 1 96 ? 22.779 -14.739 -16.877 1.00 57.25 96 VAL A CA 1
ATOM 770 C C . VAL A 1 96 ? 21.632 -14.175 -17.709 1.00 57.25 96 VAL A C 1
ATOM 772 O O . VAL A 1 96 ? 21.719 -13.039 -18.182 1.00 57.25 96 VAL A O 1
ATOM 775 N N . LYS A 1 97 ? 20.533 -14.930 -17.857 1.00 58.44 97 LYS A N 1
ATOM 776 C CA . LYS A 1 97 ? 19.306 -14.454 -18.520 1.00 58.44 97 LYS A CA 1
ATOM 777 C C . LYS A 1 97 ? 18.825 -13.166 -17.820 1.00 58.44 97 LYS A C 1
ATOM 779 O O . LYS A 1 97 ? 18.340 -13.262 -16.693 1.00 58.44 97 LYS A O 1
ATOM 784 N N . PRO A 1 98 ? 18.917 -11.980 -18.460 1.00 59.16 98 PRO A N 1
ATOM 785 C CA . PRO A 1 98 ? 18.653 -10.673 -17.829 1.00 59.16 98 PRO A CA 1
ATOM 786 C C . PRO A 1 98 ? 17.254 -10.546 -17.213 1.00 59.16 98 PRO A C 1
ATOM 788 O O . PRO A 1 98 ? 17.004 -9.712 -16.348 1.00 59.16 98 PRO A O 1
ATOM 791 N N . PHE A 1 99 ? 16.335 -11.386 -17.685 1.00 56.47 99 PHE A N 1
ATOM 792 C CA . PHE A 1 99 ? 14.927 -11.336 -17.352 1.00 56.47 99 PHE A CA 1
ATOM 793 C C . PHE A 1 99 ? 14.607 -11.874 -15.947 1.00 56.47 99 PHE A C 1
ATOM 795 O O . PHE A 1 99 ? 13.812 -11.274 -15.231 1.00 56.47 99 PHE A O 1
ATOM 802 N N . ALA A 1 100 ? 15.252 -12.968 -15.522 1.00 63.62 100 ALA A N 1
ATOM 803 C CA . ALA A 1 100 ? 14.975 -13.584 -14.220 1.00 63.62 100 ALA A CA 1
ATOM 804 C C . ALA A 1 100 ? 15.514 -12.739 -13.053 1.00 63.62 100 ALA A C 1
ATOM 806 O O . ALA A 1 100 ? 14.897 -12.670 -11.992 1.00 63.62 100 ALA A O 1
ATOM 807 N N . SER A 1 101 ? 16.640 -12.049 -13.258 1.00 65.81 101 SER A N 1
ATOM 808 C CA . SER A 1 101 ? 17.242 -11.176 -12.250 1.00 65.81 101 SER A CA 1
ATOM 809 C C . SER A 1 101 ? 16.421 -9.906 -12.020 1.00 65.81 101 SER A C 1
ATOM 811 O O . SER A 1 101 ? 16.167 -9.551 -10.873 1.00 65.81 101 SER A O 1
ATOM 813 N N . GLY A 1 102 ? 15.928 -9.262 -13.086 1.00 67.75 102 GLY A N 1
ATOM 814 C CA . GLY A 1 102 ? 15.135 -8.030 -12.980 1.00 67.75 102 GLY A CA 1
ATOM 815 C C . GLY A 1 102 ? 13.853 -8.202 -12.161 1.00 67.75 102 GLY A C 1
ATOM 816 O O . GLY A 1 102 ? 13.560 -7.376 -11.295 1.00 67.75 102 GLY A O 1
ATOM 817 N N . SER A 1 103 ? 13.130 -9.311 -12.364 1.00 72.88 103 SER A N 1
ATOM 818 C CA . SER A 1 103 ? 11.899 -9.596 -11.618 1.00 72.88 103 SER A CA 1
ATOM 819 C C . SER A 1 103 ? 12.142 -9.887 -10.140 1.00 72.88 103 SER A C 1
ATOM 821 O O . SER A 1 103 ? 11.347 -9.469 -9.301 1.00 72.88 103 SER A O 1
ATOM 823 N N . VAL A 1 104 ? 13.235 -10.582 -9.805 1.00 78.38 104 VAL A N 1
ATOM 824 C CA . VAL A 1 104 ? 13.583 -10.881 -8.406 1.00 78.38 104 VAL A CA 1
ATOM 825 C C . VAL A 1 104 ? 13.984 -9.599 -7.679 1.00 78.38 104 VAL A C 1
ATOM 827 O O . VAL A 1 104 ? 13.454 -9.320 -6.607 1.00 78.38 104 VAL A O 1
ATOM 830 N N . ILE A 1 105 ? 14.839 -8.773 -8.290 1.00 78.44 105 ILE A N 1
ATOM 831 C CA . ILE A 1 105 ? 15.249 -7.469 -7.747 1.00 78.44 105 ILE A CA 1
ATOM 832 C C . ILE A 1 105 ? 14.037 -6.567 -7.515 1.00 78.44 105 ILE A C 1
ATOM 834 O O . ILE A 1 105 ? 13.871 -6.017 -6.427 1.00 78.44 105 ILE A O 1
ATOM 838 N N . GLY A 1 106 ? 13.177 -6.421 -8.528 1.00 76.31 106 GLY A N 1
ATOM 839 C CA . GLY A 1 106 ? 11.982 -5.592 -8.418 1.00 76.31 106 GLY A CA 1
ATOM 840 C C . GLY A 1 106 ? 10.987 -6.142 -7.398 1.00 76.31 106 GLY A C 1
ATOM 841 O O . GLY A 1 106 ? 10.387 -5.371 -6.658 1.00 76.31 106 GLY A O 1
ATOM 842 N N . GLY A 1 107 ? 10.870 -7.467 -7.275 1.00 81.25 107 GLY A N 1
ATOM 843 C CA . GLY A 1 107 ? 10.070 -8.112 -6.234 1.00 81.25 107 GLY A CA 1
ATOM 844 C C . GLY A 1 107 ? 10.581 -7.824 -4.818 1.00 81.25 107 GLY A C 1
ATOM 845 O O . GLY A 1 107 ? 9.779 -7.510 -3.937 1.00 81.25 107 GLY A O 1
ATOM 846 N N . VAL A 1 108 ? 11.901 -7.872 -4.603 1.00 84.56 108 VAL A N 1
ATOM 847 C CA . VAL A 1 108 ? 12.537 -7.546 -3.314 1.00 84.56 108 VAL A CA 1
ATOM 848 C C . VAL A 1 108 ? 12.400 -6.055 -2.998 1.00 84.56 108 VAL A C 1
ATOM 850 O O . VAL A 1 108 ? 11.950 -5.708 -1.907 1.00 84.56 108 VAL A O 1
ATOM 853 N N . GLY A 1 109 ? 12.705 -5.166 -3.949 1.00 84.00 109 GLY A N 1
ATOM 854 C CA . GLY A 1 109 ? 12.495 -3.722 -3.788 1.00 84.00 109 GLY A CA 1
ATOM 855 C C . GLY A 1 109 ? 11.026 -3.386 -3.510 1.00 84.00 109 GLY A C 1
ATOM 856 O O . GLY A 1 109 ? 10.712 -2.594 -2.619 1.00 84.00 109 GLY A O 1
ATOM 857 N N . GLY A 1 110 ? 10.111 -4.062 -4.205 1.00 85.81 110 GLY A N 1
ATOM 858 C CA . GLY A 1 110 ? 8.675 -4.035 -3.952 1.00 85.81 110 GLY A CA 1
ATOM 859 C C . GLY A 1 110 ? 8.321 -4.434 -2.523 1.00 85.81 110 GLY A C 1
ATOM 860 O O . GLY A 1 110 ? 7.616 -3.698 -1.843 1.00 85.81 110 GLY A O 1
ATOM 861 N N . ALA A 1 111 ? 8.846 -5.559 -2.034 1.00 89.75 111 ALA A N 1
ATOM 862 C CA . ALA A 1 111 ? 8.594 -6.034 -0.676 1.00 89.75 111 ALA A CA 1
ATOM 863 C C . ALA A 1 111 ? 9.095 -5.044 0.388 1.00 89.75 111 ALA A C 1
ATOM 865 O O . ALA A 1 111 ? 8.360 -4.724 1.320 1.00 89.75 111 ALA A O 1
ATOM 866 N N . VAL A 1 112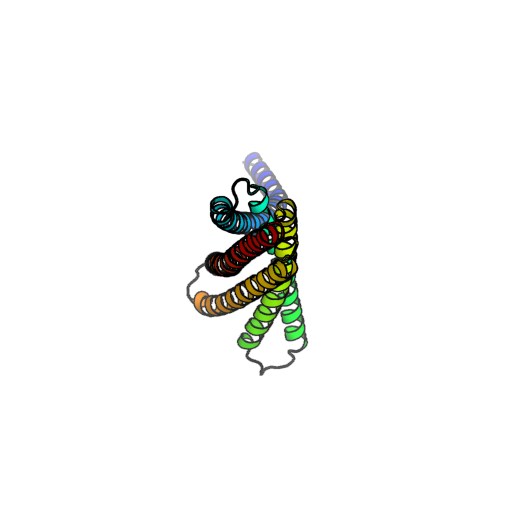 ? 10.316 -4.521 0.240 1.00 89.50 112 VAL A N 1
ATOM 867 C CA . VAL A 1 112 ? 10.908 -3.570 1.197 1.00 89.50 112 VAL A CA 1
ATOM 868 C C . VAL A 1 112 ? 10.138 -2.249 1.210 1.00 89.50 112 VAL A C 1
ATOM 870 O O . VAL A 1 112 ? 9.773 -1.756 2.279 1.00 89.50 112 VAL A O 1
ATOM 873 N N . GLY A 1 113 ? 9.834 -1.691 0.035 1.00 88.75 113 GLY A N 1
ATOM 874 C CA . GLY A 1 113 ? 9.023 -0.476 -0.056 1.00 88.75 113 GLY A CA 1
ATOM 875 C C . GLY A 1 113 ? 7.599 -0.692 0.454 1.00 88.75 113 GLY A C 1
ATOM 876 O O . GLY A 1 113 ? 7.092 0.124 1.222 1.00 88.75 113 GLY A O 1
ATOM 877 N N . GLY A 1 114 ? 6.993 -1.841 0.153 1.00 90.62 114 GLY A N 1
ATOM 878 C CA . GLY A 1 114 ? 5.725 -2.270 0.733 1.00 90.62 114 GLY A CA 1
ATOM 879 C C . GLY A 1 114 ? 5.776 -2.305 2.262 1.00 90.62 114 GLY A C 1
ATOM 880 O O . GLY A 1 114 ? 4.926 -1.704 2.914 1.00 90.62 114 GLY A O 1
ATOM 881 N N . ALA A 1 115 ? 6.797 -2.923 2.858 1.00 94.31 115 ALA A N 1
ATOM 882 C CA . ALA A 1 115 ? 6.949 -2.979 4.311 1.00 94.31 115 ALA A CA 1
ATOM 883 C C . ALA A 1 115 ? 7.013 -1.577 4.933 1.00 94.31 115 ALA A C 1
ATOM 885 O O . ALA A 1 115 ? 6.292 -1.291 5.888 1.00 94.31 115 ALA A O 1
ATOM 886 N N . MET A 1 116 ? 7.813 -0.682 4.353 1.00 93.06 116 MET A N 1
ATOM 887 C CA . MET A 1 116 ? 7.957 0.694 4.830 1.00 93.06 116 MET A CA 1
ATOM 888 C C . MET A 1 116 ? 6.665 1.503 4.679 1.00 93.06 116 MET A C 1
ATOM 890 O O . MET A 1 116 ? 6.254 2.190 5.617 1.00 93.06 116 MET A O 1
ATOM 894 N N . GLY A 1 117 ? 5.978 1.370 3.542 1.00 90.75 117 GLY A N 1
ATOM 895 C CA . GLY A 1 117 ? 4.660 1.968 3.336 1.00 90.75 117 GLY A CA 1
ATOM 896 C C . GLY A 1 117 ? 3.636 1.455 4.351 1.00 90.75 117 GLY A C 1
ATOM 897 O O . GLY A 1 117 ? 2.921 2.246 4.965 1.00 90.75 117 GLY A O 1
ATOM 898 N N . GLY A 1 118 ? 3.644 0.147 4.618 1.00 92.94 118 GLY A N 1
ATOM 899 C CA . GLY A 1 118 ? 2.795 -0.500 5.613 1.00 92.94 118 GLY A CA 1
ATOM 900 C C . GLY A 1 118 ? 3.078 -0.050 7.048 1.00 92.94 118 GLY A C 1
ATOM 901 O O . GLY A 1 118 ? 2.128 0.164 7.800 1.00 92.94 118 GLY A O 1
ATOM 902 N N . ILE A 1 119 ? 4.345 0.169 7.427 1.00 95.31 119 ILE A N 1
ATOM 903 C CA . ILE A 1 119 ? 4.716 0.759 8.727 1.00 95.31 119 ILE A CA 1
ATOM 904 C C . ILE A 1 119 ? 4.101 2.153 8.856 1.00 95.31 119 ILE A C 1
ATOM 906 O O . ILE A 1 119 ? 3.402 2.435 9.827 1.00 95.31 119 ILE A O 1
ATOM 910 N N . ILE A 1 120 ? 4.327 3.018 7.866 1.00 94.00 120 ILE A N 1
ATOM 911 C CA . ILE A 1 120 ? 3.892 4.420 7.904 1.00 94.00 120 ILE A CA 1
ATOM 912 C C . ILE A 1 120 ? 2.368 4.516 7.926 1.00 94.00 120 ILE A C 1
ATOM 914 O O . ILE A 1 120 ? 1.805 5.209 8.774 1.00 94.00 120 ILE A O 1
ATOM 918 N N . THR A 1 121 ? 1.688 3.792 7.034 1.00 92.62 121 THR A N 1
ATOM 919 C CA . THR A 1 121 ? 0.224 3.730 7.014 1.00 92.62 121 THR A CA 1
ATOM 920 C C . THR A 1 121 ? -0.314 3.132 8.306 1.00 92.62 121 THR A C 1
ATOM 922 O O . THR A 1 121 ? -1.250 3.689 8.877 1.00 92.62 121 THR A O 1
ATOM 925 N N . GLY A 1 122 ? 0.298 2.060 8.810 1.00 93.19 122 GLY A N 1
ATOM 926 C CA . GLY A 1 122 ? -0.079 1.423 10.066 1.00 93.19 122 GLY A CA 1
ATOM 927 C C . GLY A 1 122 ? 0.005 2.380 11.254 1.00 93.19 122 GLY A C 1
ATOM 928 O O . GLY A 1 122 ? -0.958 2.474 12.012 1.00 93.19 122 GLY A O 1
ATOM 929 N N . ILE A 1 123 ? 1.101 3.137 11.377 1.00 93.56 123 ILE A N 1
ATOM 930 C CA . ILE A 1 123 ? 1.294 4.152 12.425 1.00 93.56 123 ILE A CA 1
ATOM 931 C C . ILE A 1 123 ? 0.281 5.290 12.268 1.00 93.56 123 ILE A C 1
ATOM 933 O O . ILE A 1 123 ? -0.402 5.657 13.224 1.00 93.56 123 ILE A O 1
ATOM 937 N N . ALA A 1 124 ? 0.140 5.847 11.062 1.00 91.69 124 ALA A N 1
ATOM 938 C CA . ALA A 1 124 ? -0.790 6.945 10.809 1.00 91.69 124 ALA A CA 1
ATOM 939 C C . ALA A 1 124 ? -2.233 6.544 11.162 1.00 91.69 124 ALA A C 1
ATOM 941 O O . ALA A 1 124 ? -2.944 7.271 11.858 1.00 91.69 124 ALA A O 1
ATOM 942 N N . GLN A 1 125 ? -2.647 5.348 10.747 1.00 91.06 125 GLN A N 1
ATOM 943 C CA . GLN A 1 125 ? -3.953 4.788 11.073 1.00 91.06 125 GLN A CA 1
ATOM 944 C C . GLN A 1 125 ? -4.098 4.485 12.565 1.00 91.06 125 GLN A C 1
ATOM 946 O O . GLN A 1 125 ? -5.131 4.815 13.154 1.00 91.06 125 GLN A O 1
ATOM 951 N N . SER A 1 126 ? -3.075 3.917 13.210 1.00 90.81 126 SER A N 1
ATOM 952 C CA . SER A 1 126 ? -3.127 3.624 14.642 1.00 90.81 126 SER A CA 1
ATOM 953 C C . SER A 1 126 ? -3.262 4.896 15.472 1.00 90.81 126 SER A C 1
ATOM 955 O O . SER A 1 126 ? -4.007 4.892 16.446 1.00 90.81 126 SER A O 1
ATOM 957 N N . LEU A 1 127 ? -2.632 6.006 15.071 1.00 89.50 127 LEU A N 1
ATOM 958 C CA . LEU A 1 127 ? -2.782 7.304 15.739 1.00 89.50 127 LEU A CA 1
ATOM 959 C C . LEU A 1 127 ? -4.211 7.851 15.631 1.00 89.50 127 LEU A C 1
ATOM 961 O O . LEU A 1 127 ? -4.748 8.378 16.607 1.00 89.50 127 LEU A O 1
ATOM 965 N N . VAL A 1 128 ? -4.863 7.695 14.474 1.00 88.06 128 VAL A N 1
ATOM 966 C CA . VAL A 1 128 ? -6.273 8.091 14.310 1.00 88.06 128 VAL A CA 1
ATOM 967 C C . VAL A 1 128 ? -7.191 7.206 15.158 1.00 88.06 128 VAL A C 1
ATOM 969 O O . VAL A 1 128 ? -8.138 7.708 15.767 1.00 88.06 128 VAL A O 1
ATOM 972 N N . LEU A 1 129 ? -6.905 5.905 15.243 1.00 84.62 129 LEU A N 1
ATOM 973 C CA . LEU A 1 129 ? -7.703 4.947 16.015 1.00 84.62 129 LEU A CA 1
ATOM 974 C C . LEU A 1 129 ? -7.484 5.059 17.527 1.00 84.62 129 LEU A C 1
ATOM 976 O O . LEU A 1 129 ? -8.437 4.884 18.287 1.00 84.62 129 LEU A O 1
ATOM 980 N N . ALA A 1 130 ? -6.273 5.397 17.975 1.00 83.38 130 ALA A N 1
ATOM 981 C CA . ALA A 1 130 ? -5.942 5.586 19.387 1.00 83.38 130 ALA A CA 1
ATOM 982 C C . ALA A 1 130 ? -6.809 6.679 20.032 1.00 83.38 130 ALA A C 1
ATOM 984 O O . ALA A 1 130 ? -7.244 6.537 21.173 1.00 83.38 130 ALA A O 1
ATOM 985 N N . ARG A 1 131 ? -7.184 7.716 19.266 1.00 79.25 131 ARG A N 1
ATOM 986 C CA . ARG A 1 131 ? -8.110 8.776 19.711 1.00 79.25 131 ARG A CA 1
ATOM 987 C C . ARG A 1 131 ? -9.527 8.277 20.027 1.00 79.25 131 ARG A C 1
ATOM 989 O O . ARG A 1 131 ? -10.333 9.038 20.553 1.00 79.25 131 ARG A O 1
ATOM 996 N N . LYS A 1 132 ? -9.868 7.033 19.677 1.00 73.50 132 LYS A N 1
ATOM 997 C CA . LYS A 1 132 ? -11.198 6.433 19.873 1.00 73.50 132 LYS A CA 1
ATOM 998 C C . LYS A 1 132 ? -11.199 5.260 20.865 1.00 73.50 132 LYS A C 1
ATOM 1000 O O . LYS A 1 132 ? -12.194 4.544 20.915 1.00 73.50 132 LYS A O 1
ATOM 1005 N N . VAL A 1 133 ? -10.128 5.073 21.652 1.00 63.88 133 VAL A N 1
ATOM 1006 C CA . VAL A 1 133 ? -9.968 4.087 22.756 1.00 63.88 133 VAL A CA 1
ATOM 1007 C C . VAL A 1 133 ? -9.976 2.604 22.329 1.00 63.88 133 VAL A C 1
ATOM 1009 O O . VAL A 1 133 ? -9.307 1.778 22.939 1.00 63.88 133 VAL A O 1
ATOM 1012 N N . LEU A 1 134 ? -10.647 2.252 21.230 1.00 61.84 134 LEU A N 1
ATOM 1013 C CA . LEU A 1 134 ? -10.922 0.873 20.806 1.00 61.84 134 LEU A CA 1
ATOM 1014 C C . LEU A 1 134 ? -9.697 0.038 20.387 1.00 61.84 134 LEU A C 1
ATOM 1016 O O . LEU A 1 134 ? -9.803 -1.186 20.348 1.00 61.84 134 LEU A O 1
ATOM 1020 N N . LEU A 1 135 ? -8.560 0.658 20.052 1.00 63.53 135 LEU A N 1
ATOM 1021 C CA . LEU A 1 135 ? -7.401 -0.038 19.463 1.00 63.53 135 LEU A CA 1
ATOM 1022 C C . LEU A 1 135 ? -6.057 0.276 20.124 1.00 63.53 135 LEU A C 1
ATOM 1024 O O . LEU A 1 135 ? -5.040 -0.256 19.684 1.00 63.53 135 LEU A O 1
ATOM 1028 N N . THR A 1 136 ? -6.033 1.042 21.218 1.00 68.25 136 THR A N 1
ATOM 1029 C CA . THR A 1 136 ? -4.793 1.320 21.965 1.00 68.25 136 THR A CA 1
ATOM 1030 C C . THR A 1 136 ? -4.109 0.032 22.436 1.00 68.25 136 THR A C 1
ATOM 1032 O O . THR A 1 136 ? -2.894 -0.006 22.557 1.00 68.25 136 THR A O 1
ATOM 1035 N N . ARG A 1 137 ? -4.865 -1.058 22.628 1.00 79.94 137 ARG A N 1
ATOM 1036 C CA . ARG A 1 137 ? -4.334 -2.379 23.004 1.00 79.94 137 ARG A CA 1
ATOM 1037 C C . ARG A 1 137 ? -3.804 -3.209 21.823 1.00 79.94 137 ARG A C 1
ATOM 1039 O O . ARG A 1 137 ? -2.977 -4.087 22.030 1.00 79.94 137 ARG A O 1
ATOM 1046 N N . PHE A 1 138 ? -4.254 -2.947 20.593 1.00 85.25 138 PHE A N 1
ATOM 1047 C CA . PHE A 1 138 ? -3.952 -3.778 19.414 1.00 85.25 138 PHE A CA 1
ATOM 1048 C C . PHE A 1 138 ? -3.169 -3.032 18.322 1.00 85.25 138 PHE A C 1
ATOM 1050 O O . PHE A 1 138 ? -3.115 -3.486 17.179 1.00 85.25 138 PHE A O 1
ATOM 1057 N N . TRP A 1 139 ? -2.556 -1.894 18.653 1.00 88.81 139 TRP A N 1
ATOM 1058 C CA . TRP A 1 139 ? -1.834 -1.059 17.688 1.00 88.81 139 TRP A CA 1
ATOM 1059 C C . TRP A 1 139 ? -0.691 -1.814 16.986 1.00 88.81 139 TRP A C 1
ATOM 1061 O O . TRP A 1 139 ? -0.530 -1.677 15.778 1.00 88.81 139 TRP A O 1
ATOM 1071 N N . ILE A 1 140 ? 0.028 -2.689 17.700 1.00 91.44 140 ILE A N 1
ATOM 1072 C CA . ILE A 1 140 ? 1.092 -3.526 17.117 1.00 91.44 140 ILE A CA 1
ATOM 1073 C C . ILE A 1 140 ? 0.514 -4.482 16.070 1.00 91.44 140 ILE A C 1
ATOM 1075 O O . ILE A 1 140 ? 1.023 -4.561 14.956 1.00 91.44 140 ILE A O 1
ATOM 1079 N N . VAL A 1 141 ? -0.587 -5.170 16.398 1.00 90.88 141 VAL A N 1
ATOM 1080 C CA . VAL A 1 141 ? -1.263 -6.089 15.466 1.00 90.88 141 VAL A CA 1
ATOM 1081 C C . VAL A 1 141 ? -1.727 -5.333 14.221 1.00 90.88 141 VAL A C 1
ATOM 1083 O O . VAL A 1 141 ? -1.597 -5.845 13.111 1.00 90.88 141 VAL A O 1
ATOM 1086 N N . TRP A 1 142 ? -2.208 -4.097 14.384 1.00 91.12 142 TRP A N 1
ATOM 1087 C CA . TRP A 1 142 ? -2.601 -3.235 13.270 1.00 91.12 142 TRP A CA 1
ATOM 1088 C C . TRP A 1 142 ? -1.426 -2.882 12.351 1.00 91.12 142 TRP A C 1
ATOM 1090 O O . TRP A 1 142 ? -1.540 -3.003 11.129 1.00 91.12 142 TRP A O 1
ATOM 1100 N N . ILE A 1 143 ? -0.286 -2.488 12.925 1.00 93.56 143 ILE A N 1
ATOM 1101 C CA . ILE A 1 143 ? 0.926 -2.174 12.159 1.00 93.56 143 ILE A CA 1
ATOM 1102 C C . ILE A 1 143 ? 1.425 -3.416 11.424 1.00 93.56 143 ILE A C 1
ATOM 1104 O O . ILE A 1 143 ? 1.616 -3.356 10.215 1.00 93.56 143 ILE A O 1
ATOM 1108 N N . LEU A 1 144 ? 1.558 -4.556 12.106 1.00 94.44 144 LEU A N 1
ATOM 1109 C CA . LEU A 1 144 ? 2.003 -5.808 11.482 1.00 94.44 144 LEU A CA 1
ATOM 1110 C C . LEU A 1 144 ? 1.079 -6.235 10.336 1.00 94.44 144 LEU A C 1
ATOM 1112 O O . LEU A 1 144 ? 1.542 -6.617 9.266 1.00 94.44 144 LEU A O 1
ATOM 1116 N N . THR A 1 145 ? -0.231 -6.104 10.532 1.00 93.44 145 THR A N 1
ATOM 1117 C CA . THR A 1 145 ? -1.231 -6.368 9.490 1.00 93.44 145 THR A CA 1
ATOM 1118 C C . THR A 1 145 ? -1.039 -5.450 8.285 1.00 93.44 145 THR A C 1
ATOM 1120 O O . THR A 1 145 ? -1.124 -5.904 7.146 1.00 93.44 145 THR A O 1
ATOM 1123 N N . SER A 1 146 ? -0.762 -4.168 8.533 1.00 93.25 146 SER A N 1
ATOM 1124 C CA . SER A 1 146 ? -0.504 -3.181 7.483 1.00 93.25 146 SER A CA 1
ATOM 1125 C C . SER A 1 146 ? 0.780 -3.519 6.724 1.00 93.25 146 SER A C 1
ATOM 1127 O O . SER A 1 146 ? 0.767 -3.539 5.500 1.00 93.25 146 SER A O 1
ATOM 1129 N N . ILE A 1 147 ? 1.856 -3.890 7.423 1.00 94.31 147 ILE A N 1
ATOM 1130 C CA . ILE A 1 147 ? 3.105 -4.362 6.808 1.00 94.31 147 ILE A CA 1
ATOM 1131 C C . ILE A 1 147 ? 2.828 -5.543 5.881 1.00 94.31 147 ILE A C 1
ATOM 1133 O O . ILE A 1 147 ? 3.168 -5.484 4.705 1.00 94.31 147 ILE A O 1
ATOM 1137 N N . VAL A 1 148 ? 2.169 -6.592 6.377 1.00 94.44 148 VAL A N 1
ATOM 1138 C CA . VAL A 1 148 ? 1.892 -7.803 5.590 1.00 94.44 148 VAL A CA 1
ATOM 1139 C C . VAL A 1 148 ? 1.033 -7.487 4.367 1.00 94.44 148 VAL A C 1
ATOM 1141 O O . VAL A 1 148 ? 1.356 -7.918 3.260 1.00 94.44 148 VAL A O 1
ATOM 1144 N N . ALA A 1 149 ? -0.040 -6.712 4.543 1.00 91.62 149 ALA A N 1
ATOM 1145 C CA . ALA A 1 149 ? -0.930 -6.349 3.447 1.00 91.62 149 ALA A CA 1
ATOM 1146 C C . ALA A 1 149 ? -0.193 -5.577 2.345 1.00 91.62 149 ALA A C 1
ATOM 1148 O O . ALA A 1 149 ? -0.380 -5.855 1.158 1.00 91.62 149 ALA A O 1
ATOM 1149 N N . TRP A 1 150 ? 0.683 -4.652 2.735 1.00 92.31 150 TRP A N 1
ATOM 1150 C CA . TRP A 1 150 ? 1.480 -3.879 1.798 1.00 92.31 150 TRP A CA 1
ATOM 1151 C C . TRP A 1 150 ? 2.568 -4.713 1.126 1.00 92.31 150 TRP A C 1
ATOM 1153 O O . TRP A 1 150 ? 2.651 -4.684 -0.095 1.00 92.31 150 TRP A O 1
ATOM 1163 N N . VAL A 1 151 ? 3.345 -5.504 1.869 1.00 93.12 151 VAL A N 1
ATOM 1164 C CA . VAL A 1 151 ? 4.376 -6.390 1.296 1.00 93.12 151 VAL A CA 1
ATOM 1165 C C . VAL A 1 151 ? 3.772 -7.281 0.212 1.00 93.12 151 VAL A C 1
ATOM 1167 O O . VAL A 1 151 ? 4.260 -7.289 -0.913 1.00 93.12 151 VAL A O 1
ATOM 1170 N N . ILE A 1 152 ? 2.660 -7.963 0.510 1.00 90.88 152 ILE A N 1
ATOM 1171 C CA . ILE A 1 152 ? 2.002 -8.859 -0.452 1.00 90.88 152 ILE A CA 1
ATOM 1172 C C . ILE A 1 152 ? 1.524 -8.078 -1.682 1.00 90.88 152 ILE A C 1
ATOM 1174 O O . ILE A 1 152 ? 1.772 -8.496 -2.813 1.00 90.88 152 ILE A O 1
ATOM 1178 N N . SER A 1 153 ? 0.862 -6.937 -1.470 1.00 88.38 153 SER A N 1
ATOM 1179 C CA . SER A 1 153 ? 0.339 -6.103 -2.559 1.00 88.38 153 SER A CA 1
ATOM 1180 C C . SER A 1 153 ? 1.445 -5.641 -3.505 1.00 88.38 153 SER A C 1
ATOM 1182 O O . SER A 1 153 ? 1.316 -5.759 -4.723 1.00 88.38 153 SER A O 1
ATOM 1184 N N . TRP A 1 154 ? 2.556 -5.169 -2.940 1.00 86.94 154 TRP A N 1
ATOM 1185 C CA . TRP A 1 154 ? 3.678 -4.646 -3.704 1.00 86.94 154 TRP A CA 1
ATOM 1186 C C . TRP A 1 154 ? 4.453 -5.745 -4.423 1.00 86.94 154 TRP A C 1
ATOM 1188 O O . TRP A 1 154 ? 4.762 -5.590 -5.602 1.00 86.94 154 TRP A O 1
ATOM 1198 N N . SER A 1 155 ? 4.713 -6.877 -3.766 1.00 85.56 155 SER A N 1
ATOM 1199 C CA . SER A 1 155 ? 5.391 -8.013 -4.396 1.00 85.56 155 SER A CA 1
ATOM 1200 C C . SER A 1 155 ? 4.591 -8.583 -5.568 1.00 85.56 155 SER A C 1
ATOM 1202 O O . SER A 1 155 ? 5.159 -8.814 -6.635 1.00 85.56 155 SER A O 1
ATOM 1204 N N . ILE A 1 156 ? 3.273 -8.762 -5.409 1.00 84.94 156 ILE A N 1
ATOM 1205 C CA . ILE A 1 156 ? 2.399 -9.231 -6.496 1.00 84.94 156 ILE A CA 1
ATOM 1206 C C . ILE A 1 156 ? 2.339 -8.192 -7.614 1.00 84.94 156 ILE A C 1
ATOM 1208 O O . ILE A 1 156 ? 2.466 -8.540 -8.786 1.00 84.94 156 ILE A O 1
ATOM 1212 N N . GLY A 1 157 ? 2.173 -6.920 -7.252 1.00 82.69 157 GLY A N 1
ATOM 1213 C CA . GLY A 1 157 ? 2.130 -5.813 -8.193 1.00 82.69 157 GLY A CA 1
ATOM 1214 C C . GLY A 1 157 ? 3.355 -5.780 -9.102 1.00 82.69 157 GLY A C 1
ATOM 1215 O O . GLY A 1 157 ? 3.213 -5.823 -10.322 1.00 82.69 157 GLY A O 1
ATOM 1216 N N . TRP A 1 158 ? 4.555 -5.797 -8.517 1.00 81.00 158 TRP A N 1
ATOM 1217 C CA . TRP A 1 158 ? 5.807 -5.848 -9.270 1.00 81.00 158 TRP A CA 1
ATOM 1218 C C . TRP A 1 158 ? 5.927 -7.113 -10.119 1.00 81.00 158 TRP A C 1
ATOM 1220 O O . TRP A 1 158 ? 6.232 -7.011 -11.305 1.00 81.00 158 TRP A O 1
ATOM 1230 N N . ALA A 1 159 ? 5.630 -8.295 -9.571 1.00 80.69 159 ALA A N 1
ATOM 1231 C CA . ALA A 1 159 ? 5.688 -9.543 -10.335 1.00 80.69 159 ALA A CA 1
ATOM 1232 C C . ALA A 1 159 ? 4.800 -9.492 -11.593 1.00 80.69 159 ALA A C 1
ATOM 1234 O O . ALA A 1 159 ? 5.241 -9.853 -12.686 1.00 80.69 159 ALA A O 1
ATOM 1235 N N . LEU A 1 160 ? 3.574 -8.975 -11.463 1.00 79.94 160 LEU A N 1
ATOM 1236 C CA . LEU A 1 160 ? 2.658 -8.788 -12.588 1.00 79.94 160 LEU A CA 1
ATOM 1237 C C . LEU A 1 160 ? 3.149 -7.719 -13.570 1.00 79.94 160 LEU A C 1
ATOM 1239 O O . LEU A 1 160 ? 3.003 -7.911 -14.775 1.00 79.94 160 LEU A O 1
ATOM 1243 N N . ALA A 1 161 ? 3.771 -6.641 -13.085 1.00 75.56 161 ALA A N 1
ATOM 1244 C CA . ALA A 1 161 ? 4.410 -5.623 -13.923 1.00 75.56 161 ALA A CA 1
ATOM 1245 C C . ALA A 1 161 ? 5.421 -6.239 -14.886 1.00 75.56 161 ALA A C 1
ATOM 1247 O O . ALA A 1 161 ? 5.398 -5.955 -16.081 1.00 75.56 161 ALA A O 1
ATOM 1248 N N . PHE A 1 162 ? 6.286 -7.115 -14.368 1.00 75.00 162 PHE A N 1
ATOM 1249 C CA . PHE A 1 162 ? 7.314 -7.775 -15.166 1.00 75.00 162 PHE A CA 1
ATOM 1250 C C . PHE A 1 162 ? 6.714 -8.725 -16.196 1.00 75.00 162 PHE A C 1
ATOM 1252 O O . PHE A 1 162 ? 7.128 -8.708 -17.354 1.00 75.00 162 PHE A O 1
ATOM 1259 N N . VAL A 1 163 ? 5.714 -9.520 -15.799 1.00 77.75 163 VAL A N 1
ATOM 1260 C CA . VAL A 1 163 ? 4.995 -10.415 -16.722 1.00 77.75 163 VAL A CA 1
ATOM 1261 C C . VAL A 1 163 ? 4.269 -9.621 -17.812 1.00 77.75 163 VAL A C 1
ATOM 1263 O O . VAL A 1 163 ? 4.199 -10.062 -18.955 1.00 77.75 163 VAL A O 1
ATOM 1266 N N . ASN A 1 164 ? 3.731 -8.447 -17.480 1.00 76.81 164 ASN A N 1
ATOM 1267 C CA . ASN A 1 164 ? 3.049 -7.584 -18.437 1.00 76.81 164 ASN A CA 1
ATOM 1268 C C . ASN A 1 164 ? 4.037 -6.874 -19.374 1.00 76.81 164 ASN A C 1
ATOM 1270 O O . ASN A 1 164 ? 3.803 -6.820 -20.576 1.00 76.81 164 ASN A O 1
ATOM 1274 N N . SER A 1 165 ? 5.159 -6.376 -18.849 1.00 71.31 165 SER A N 1
ATOM 1275 C CA . SER A 1 165 ? 6.209 -5.708 -19.628 1.00 71.31 165 SER A CA 1
ATOM 1276 C C . SER A 1 165 ? 6.819 -6.641 -20.681 1.00 71.31 165 SER A C 1
ATOM 1278 O O . SER A 1 165 ? 6.981 -6.246 -21.835 1.00 71.31 165 SER A O 1
ATOM 1280 N N . SER A 1 166 ? 7.041 -7.919 -20.348 1.00 69.38 166 SER A N 1
ATOM 1281 C CA . SER A 1 166 ? 7.537 -8.898 -21.327 1.00 69.38 166 SER A CA 1
ATOM 1282 C C . SER A 1 166 ? 6.555 -9.227 -22.438 1.00 69.38 166 SER A C 1
ATOM 1284 O O . SER A 1 166 ? 6.978 -9.525 -23.552 1.00 69.38 166 SER A O 1
ATOM 1286 N N . ARG A 1 167 ? 5.251 -9.172 -22.155 1.00 71.25 167 ARG A N 1
ATOM 1287 C CA . ARG A 1 167 ? 4.209 -9.409 -23.158 1.00 71.25 167 ARG A CA 1
ATOM 1288 C C . ARG A 1 167 ? 3.967 -8.168 -24.015 1.00 71.25 167 ARG A C 1
ATOM 1290 O O . ARG A 1 167 ? 3.902 -8.276 -25.236 1.00 71.25 167 ARG A O 1
ATOM 1297 N N . ASN A 1 168 ? 3.890 -6.987 -23.405 1.00 65.00 168 ASN A N 1
ATOM 1298 C CA . ASN A 1 168 ? 3.458 -5.759 -24.079 1.00 65.00 168 ASN A CA 1
ATOM 1299 C C . ASN A 1 168 ? 4.542 -5.060 -24.894 1.00 65.00 168 ASN A C 1
ATOM 1301 O O . ASN A 1 168 ? 4.189 -4.259 -25.759 1.00 65.00 168 ASN A O 1
ATOM 1305 N N . ALA A 1 169 ? 5.818 -5.425 -24.729 1.00 61.66 169 ALA A N 1
ATOM 1306 C CA . ALA A 1 169 ? 6.869 -5.050 -25.679 1.00 61.66 169 ALA A CA 1
ATOM 1307 C C . ALA A 1 169 ? 6.507 -5.405 -27.142 1.00 61.66 169 ALA A C 1
ATOM 1309 O O . ALA A 1 169 ? 7.067 -4.830 -28.068 1.00 61.66 169 ALA A O 1
ATOM 1310 N N . SER A 1 170 ? 5.547 -6.316 -27.352 1.00 58.19 170 SER A N 1
ATOM 1311 C CA . SER A 1 170 ? 5.055 -6.720 -28.671 1.00 58.19 170 SER A CA 1
ATOM 1312 C C . SER A 1 170 ? 3.803 -5.982 -29.183 1.00 58.19 170 SER A C 1
ATOM 1314 O O . SER A 1 170 ? 3.489 -6.121 -30.361 1.00 58.19 170 SER A O 1
ATOM 1316 N N . VAL A 1 171 ? 3.082 -5.207 -28.353 1.00 57.16 171 VAL A N 1
ATOM 1317 C CA . VAL A 1 171 ? 1.707 -4.736 -28.675 1.00 57.16 171 VAL A CA 1
ATOM 1318 C C . VAL A 1 171 ? 1.541 -3.205 -28.656 1.00 57.16 171 VAL A C 1
ATOM 1320 O O . VAL A 1 171 ? 0.481 -2.699 -29.008 1.00 57.16 171 VAL A O 1
ATOM 1323 N N . GLY A 1 172 ? 2.566 -2.437 -28.269 1.00 59.31 172 GLY A N 1
ATOM 1324 C CA . GLY A 1 172 ? 2.551 -0.965 -28.371 1.00 59.31 172 GLY A CA 1
ATOM 1325 C C . GLY A 1 172 ? 1.557 -0.237 -27.452 1.00 59.31 172 GLY A C 1
ATOM 1326 O O . GLY A 1 172 ? 1.311 0.949 -27.642 1.00 59.31 172 GLY A O 1
ATOM 1327 N N . ILE A 1 173 ? 0.978 -0.923 -26.462 1.00 60.09 173 ILE A N 1
ATOM 1328 C CA . ILE A 1 173 ? 0.180 -0.299 -25.397 1.00 60.09 173 ILE A CA 1
ATOM 1329 C C . ILE A 1 173 ? 1.139 0.276 -24.353 1.00 60.09 173 ILE A C 1
ATOM 1331 O O . ILE A 1 173 ? 2.066 -0.426 -23.943 1.00 60.09 173 ILE A O 1
ATOM 1335 N N . ASP A 1 174 ? 0.872 1.495 -23.871 1.00 67.00 174 ASP A N 1
ATOM 1336 C CA . ASP A 1 174 ? 1.588 2.111 -22.747 1.00 67.00 174 ASP A CA 1
ATOM 1337 C C . ASP A 1 174 ? 1.498 1.213 -21.503 1.00 67.00 174 ASP A C 1
ATOM 1339 O O . ASP A 1 174 ? 0.542 1.247 -20.719 1.00 67.00 174 ASP A O 1
ATOM 1343 N N . SER A 1 175 ? 2.511 0.363 -21.331 1.00 67.44 175 SER A N 1
ATOM 1344 C CA . SER A 1 175 ? 2.540 -0.704 -20.329 1.00 67.44 175 SER A CA 1
ATOM 1345 C C . SER A 1 175 ? 2.458 -0.181 -18.898 1.00 67.44 175 SER A C 1
ATOM 1347 O O . SER A 1 175 ? 2.062 -0.923 -17.998 1.00 67.44 175 SER A O 1
ATOM 1349 N N . GLU A 1 176 ? 2.805 1.090 -18.691 1.00 67.25 176 GLU A N 1
ATOM 1350 C CA . GLU A 1 176 ? 2.768 1.755 -17.393 1.00 67.25 176 GLU A CA 1
ATOM 1351 C C . GLU A 1 176 ? 1.342 2.003 -16.902 1.00 67.25 176 GLU A C 1
ATOM 1353 O O . GLU A 1 176 ? 1.033 1.681 -15.758 1.00 67.25 176 GLU A O 1
ATOM 1358 N N . VAL A 1 177 ? 0.440 2.516 -17.747 1.00 68.88 177 VAL A N 1
ATOM 1359 C CA . VAL A 1 177 ? -0.936 2.839 -17.324 1.00 68.88 177 VAL A CA 1
ATOM 1360 C C . VAL A 1 177 ? -1.673 1.572 -16.895 1.00 68.88 177 VAL A C 1
ATOM 1362 O O . VAL A 1 177 ? -2.299 1.530 -15.834 1.00 68.88 177 VAL A O 1
ATOM 1365 N N . VAL A 1 178 ? -1.543 0.508 -17.691 1.00 70.06 178 VAL A N 1
ATOM 1366 C CA . VAL A 1 178 ? -2.127 -0.805 -17.387 1.00 70.06 178 VAL A CA 1
ATOM 1367 C C . VAL A 1 178 ? -1.515 -1.391 -16.112 1.00 70.06 178 VAL A C 1
ATOM 1369 O O . VAL A 1 178 ? -2.245 -1.926 -15.276 1.00 70.06 178 VAL A O 1
ATOM 1372 N N . PHE A 1 179 ? -0.198 -1.250 -15.920 1.00 73.31 179 PHE A N 1
ATOM 1373 C CA . PHE A 1 179 ? 0.476 -1.670 -14.692 1.00 73.31 179 PHE A CA 1
ATOM 1374 C C . PHE A 1 179 ? -0.104 -0.967 -13.461 1.00 73.31 179 PH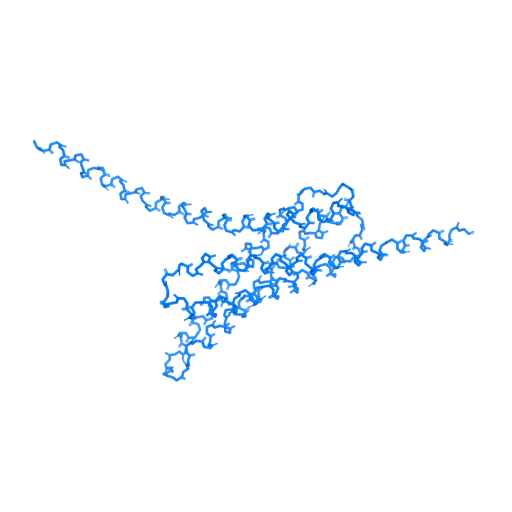E A C 1
ATOM 1376 O O . PHE A 1 179 ? -0.521 -1.642 -12.520 1.00 73.31 179 PHE A O 1
ATOM 1383 N N . TRP A 1 180 ? -0.189 0.363 -13.479 1.00 72.50 180 TRP A N 1
ATOM 1384 C CA . TRP A 1 180 ? -0.692 1.142 -12.350 1.00 72.50 180 TRP A CA 1
ATOM 1385 C C . TRP A 1 180 ? -2.157 0.848 -12.035 1.00 72.50 180 TRP A C 1
ATOM 1387 O O . TRP A 1 180 ? -2.530 0.774 -10.863 1.00 72.50 180 TRP A O 1
ATOM 1397 N N . ALA A 1 181 ? -2.980 0.619 -13.061 1.00 73.75 181 ALA A N 1
ATOM 1398 C CA . ALA A 1 181 ? -4.370 0.223 -12.881 1.00 73.75 181 ALA A CA 1
ATOM 1399 C C . ALA A 1 181 ? -4.482 -1.144 -12.184 1.00 73.75 181 ALA A C 1
ATOM 1401 O O . ALA A 1 181 ? -5.164 -1.263 -11.163 1.00 73.75 181 ALA A O 1
ATOM 1402 N N . ILE A 1 182 ? -3.771 -2.163 -12.683 1.00 74.25 182 ILE A N 1
ATOM 1403 C CA . ILE A 1 182 ? -3.756 -3.510 -12.087 1.00 74.25 182 ILE A CA 1
ATOM 1404 C C . ILE A 1 182 ? -3.212 -3.452 -10.656 1.00 74.25 182 ILE A C 1
ATOM 1406 O O . ILE A 1 182 ? -3.820 -3.998 -9.733 1.00 74.25 182 ILE A O 1
ATOM 1410 N N . PHE A 1 183 ? -2.099 -2.744 -10.461 1.00 74.69 183 PHE A N 1
ATOM 1411 C CA . PHE A 1 183 ? -1.472 -2.544 -9.161 1.00 74.69 183 PHE A CA 1
ATOM 1412 C C . PHE A 1 183 ? -2.437 -1.904 -8.164 1.00 74.69 183 PHE A C 1
ATOM 1414 O O . PHE A 1 183 ? -2.594 -2.408 -7.051 1.00 74.69 183 PHE A O 1
ATOM 1421 N N . GLY A 1 184 ? -3.097 -0.812 -8.556 1.00 74.00 184 GLY A N 1
ATOM 1422 C CA . GLY A 1 184 ? -4.034 -0.083 -7.709 1.00 74.00 184 GLY A CA 1
ATOM 1423 C C . GLY A 1 184 ? -5.225 -0.943 -7.293 1.00 74.00 184 GLY A C 1
ATOM 1424 O O . GLY A 1 184 ? -5.579 -0.966 -6.113 1.00 74.00 184 GLY A O 1
ATOM 1425 N N . VAL A 1 185 ? -5.800 -1.705 -8.230 1.00 79.56 185 VAL A N 1
ATOM 1426 C CA . VAL A 1 185 ? -6.927 -2.612 -7.957 1.00 79.56 185 VAL A CA 1
ATOM 1427 C C . VAL A 1 185 ? -6.519 -3.724 -6.992 1.00 79.56 185 VAL A C 1
ATOM 1429 O O . VAL A 1 185 ? -7.184 -3.925 -5.974 1.00 79.56 185 VAL A O 1
ATOM 1432 N N . ILE A 1 186 ? -5.410 -4.418 -7.266 1.00 81.44 186 ILE A N 1
ATOM 1433 C CA . ILE A 1 186 ? -4.931 -5.528 -6.430 1.00 81.44 186 ILE A CA 1
ATOM 1434 C C . ILE A 1 186 ? -4.545 -5.024 -5.042 1.00 81.44 186 ILE A C 1
ATOM 1436 O O . ILE A 1 186 ? -4.985 -5.582 -4.036 1.00 81.44 186 ILE A O 1
ATOM 1440 N N . SER A 1 187 ? -3.779 -3.936 -4.975 1.00 76.88 187 SER A N 1
ATOM 1441 C CA . SER A 1 187 ? -3.327 -3.360 -3.710 1.00 76.88 187 SER A CA 1
ATOM 1442 C C . SER A 1 187 ? -4.491 -2.850 -2.874 1.00 76.88 187 SER A C 1
ATOM 1444 O O . SER A 1 187 ? -4.516 -3.075 -1.664 1.00 76.88 187 SER A O 1
ATOM 1446 N N . GLY A 1 188 ? -5.474 -2.195 -3.496 1.00 76.44 188 GLY A N 1
ATOM 1447 C CA . GLY A 1 188 ? -6.683 -1.738 -2.818 1.00 76.44 188 GLY A CA 1
ATOM 1448 C C . GLY A 1 188 ? -7.516 -2.901 -2.280 1.00 76.44 188 GLY A C 1
ATOM 1449 O O . GLY A 1 188 ? -7.938 -2.867 -1.122 1.00 76.44 188 GLY A O 1
ATOM 1450 N N . PHE A 1 189 ? -7.694 -3.956 -3.079 1.00 83.44 189 PHE A N 1
ATOM 1451 C CA . PHE A 1 189 ? -8.415 -5.160 -2.670 1.00 83.44 189 PHE A CA 1
ATOM 1452 C C . PHE A 1 189 ? -7.727 -5.874 -1.501 1.00 83.44 189 PHE A C 1
ATOM 1454 O O . PHE A 1 189 ? -8.364 -6.132 -0.479 1.00 83.44 189 PHE A O 1
ATOM 1461 N N . LEU A 1 190 ? -6.427 -6.160 -1.618 1.00 84.94 190 LEU A N 1
ATOM 1462 C CA . LEU A 1 190 ? -5.667 -6.884 -0.599 1.00 84.94 190 LEU A CA 1
ATOM 1463 C C . LEU A 1 190 ? -5.570 -6.087 0.700 1.00 84.94 190 LEU A C 1
ATOM 1465 O O . LEU A 1 190 ? -5.880 -6.623 1.767 1.00 84.94 190 LEU A O 1
ATOM 1469 N N . ASN A 1 191 ? -5.234 -4.795 0.621 1.00 81.44 191 ASN A N 1
ATOM 1470 C CA . ASN A 1 191 ? -5.224 -3.938 1.803 1.00 81.44 191 ASN A CA 1
ATOM 1471 C C . ASN A 1 191 ? -6.603 -3.861 2.447 1.00 81.44 191 ASN A C 1
ATOM 1473 O O . ASN A 1 191 ? -6.717 -4.038 3.660 1.00 81.44 191 ASN A O 1
ATOM 1477 N N . GLY A 1 192 ? -7.660 -3.646 1.662 1.00 80.62 192 GLY A N 1
ATOM 1478 C CA . GLY A 1 192 ? -9.029 -3.580 2.165 1.00 80.62 192 GLY A CA 1
ATOM 1479 C C . GLY A 1 192 ? -9.476 -4.876 2.846 1.00 80.62 192 GLY A C 1
ATOM 1480 O O . GLY A 1 192 ? -10.033 -4.834 3.943 1.00 80.62 192 GLY A O 1
ATOM 1481 N N . ALA A 1 193 ? -9.189 -6.030 2.242 1.00 85.94 193 ALA A N 1
ATOM 1482 C CA . ALA A 1 193 ? -9.571 -7.335 2.771 1.00 85.94 193 ALA A CA 1
ATOM 1483 C C . ALA A 1 193 ? -8.833 -7.672 4.074 1.00 85.94 193 ALA A C 1
ATOM 1485 O O . ALA A 1 193 ? -9.459 -8.098 5.050 1.00 85.94 193 ALA A O 1
ATOM 1486 N N . VAL A 1 194 ? -7.514 -7.465 4.106 1.00 88.81 194 VAL A N 1
ATOM 1487 C CA . VAL A 1 194 ? -6.667 -7.797 5.258 1.00 88.81 194 VAL A CA 1
ATOM 1488 C C . VAL A 1 194 ? -6.943 -6.842 6.423 1.00 88.81 194 VAL A C 1
ATOM 1490 O O . VAL A 1 194 ? -7.322 -7.292 7.508 1.00 88.81 194 VAL A O 1
ATOM 1493 N N . THR A 1 195 ? -6.868 -5.525 6.192 1.00 84.75 195 THR A N 1
ATOM 1494 C CA . THR A 1 195 ? -7.147 -4.525 7.243 1.00 84.75 195 THR A CA 1
ATOM 1495 C C . THR A 1 195 ? -8.601 -4.587 7.709 1.00 84.75 195 THR A C 1
ATOM 1497 O O . THR A 1 195 ? -8.873 -4.509 8.907 1.00 84.75 195 THR A O 1
ATOM 1500 N N . GLY A 1 196 ? -9.548 -4.823 6.794 1.00 84.50 196 GLY A N 1
ATOM 1501 C CA . GLY A 1 196 ? -10.962 -4.988 7.110 1.00 84.50 196 GLY A CA 1
ATOM 1502 C C . GLY A 1 196 ? -11.223 -6.171 8.041 1.00 84.50 196 GLY A C 1
ATOM 1503 O O . GLY A 1 196 ? -11.899 -6.002 9.059 1.00 84.50 196 GLY A O 1
ATOM 1504 N N . LYS A 1 197 ? -10.666 -7.355 7.745 1.00 88.81 197 LYS A N 1
ATOM 1505 C CA . LYS A 1 197 ? -10.805 -8.546 8.603 1.00 88.81 197 LYS A CA 1
ATOM 1506 C C . LYS A 1 197 ? -10.238 -8.311 10.002 1.00 88.81 197 LYS A C 1
ATOM 1508 O O . LYS A 1 197 ? -10.929 -8.595 10.983 1.00 88.81 197 LYS A O 1
ATOM 1513 N N . VAL A 1 198 ? -9.031 -7.755 10.099 1.00 89.38 198 VAL A N 1
ATOM 1514 C CA . VAL A 1 198 ? -8.384 -7.474 11.392 1.00 89.38 198 VAL A CA 1
ATOM 1515 C C . VAL A 1 198 ? -9.154 -6.427 12.184 1.00 89.38 198 VAL A C 1
ATOM 1517 O O . VAL A 1 198 ? -9.334 -6.584 13.389 1.00 89.38 198 VAL A O 1
ATOM 1520 N N . LEU A 1 199 ? -9.717 -5.419 11.518 1.00 84.12 199 LEU A N 1
ATOM 1521 C CA . LEU A 1 199 ? -10.581 -4.452 12.180 1.00 84.12 199 LEU A CA 1
ATOM 1522 C C . LEU A 1 199 ? -11.839 -5.107 12.757 1.00 84.12 199 LEU A C 1
ATOM 1524 O O . LEU A 1 199 ? -12.204 -4.838 13.899 1.00 84.12 199 LEU A O 1
ATOM 1528 N N . VAL A 1 200 ? -12.520 -5.967 11.987 1.00 86.44 200 VAL A N 1
ATOM 1529 C CA . VAL A 1 200 ? -13.705 -6.685 12.488 1.00 86.44 200 VAL A CA 1
ATOM 1530 C C . VAL A 1 200 ? -13.341 -7.531 13.703 1.00 86.44 200 VAL A C 1
ATOM 1532 O O . VAL A 1 200 ? -14.084 -7.532 14.683 1.00 86.44 200 VAL A O 1
ATOM 1535 N N . TRP A 1 201 ? -12.214 -8.236 13.639 1.00 89.69 201 TRP A N 1
ATOM 1536 C CA . TRP A 1 201 ? -11.706 -9.039 14.743 1.00 89.69 201 TRP A CA 1
ATOM 1537 C C . TRP A 1 201 ? -11.429 -8.183 15.988 1.00 89.69 201 TRP A C 1
ATOM 1539 O O . TRP A 1 201 ? -11.950 -8.490 17.061 1.00 89.69 201 TRP A O 1
ATOM 1549 N N . ALA A 1 202 ? -10.716 -7.066 15.838 1.00 85.38 202 ALA A N 1
ATOM 1550 C CA . ALA A 1 202 ? -10.386 -6.175 16.946 1.00 85.38 202 ALA A CA 1
ATOM 1551 C C . ALA A 1 202 ? -11.640 -5.574 17.602 1.00 85.38 202 ALA A C 1
ATOM 1553 O O . ALA A 1 202 ? -11.755 -5.566 18.826 1.00 85.38 202 ALA A O 1
ATOM 1554 N N . LEU A 1 203 ? -12.623 -5.151 16.797 1.00 82.88 203 LEU A N 1
ATOM 1555 C CA . LEU A 1 203 ? -13.904 -4.629 17.289 1.00 82.88 203 LEU A CA 1
ATOM 1556 C C . LEU A 1 203 ? -14.742 -5.690 18.017 1.00 82.88 203 LEU A C 1
ATOM 1558 O O . LEU A 1 203 ? -15.464 -5.373 18.961 1.00 82.88 203 LEU A O 1
ATOM 1562 N N . ARG A 1 204 ? -14.681 -6.954 17.581 1.00 86.06 204 ARG A N 1
ATOM 1563 C CA . ARG A 1 204 ? -15.346 -8.057 18.290 1.00 86.06 204 ARG A CA 1
ATOM 1564 C C . ARG A 1 204 ? -14.683 -8.316 19.637 1.00 86.06 204 ARG A C 1
ATOM 1566 O O . ARG A 1 204 ? -15.388 -8.555 20.613 1.00 86.06 204 ARG A O 1
ATOM 1573 N N . ARG A 1 205 ? -13.349 -8.252 19.698 1.00 85.19 205 ARG A N 1
ATOM 1574 C CA . ARG A 1 205 ? -12.610 -8.509 20.935 1.00 85.19 205 ARG A CA 1
ATOM 1575 C C . ARG A 1 205 ? -12.820 -7.411 21.972 1.00 85.19 205 ARG A C 1
ATOM 1577 O O . ARG A 1 205 ? -13.115 -7.732 23.117 1.00 85.19 205 ARG A O 1
ATOM 1584 N N . SER A 1 206 ? -12.775 -6.143 21.566 1.00 80.25 206 SER A N 1
ATOM 1585 C CA . SER A 1 206 ? -13.002 -5.019 22.483 1.00 80.25 206 SER A CA 1
ATOM 1586 C C . SER A 1 206 ? -14.402 -5.025 23.109 1.00 80.25 206 SER A C 1
ATOM 1588 O O . SER A 1 206 ? -14.553 -4.663 24.273 1.00 80.25 206 SER A O 1
ATOM 1590 N N . ARG A 1 207 ? -15.428 -5.486 22.378 1.00 80.88 207 ARG A N 1
ATOM 1591 C CA . ARG A 1 207 ? -16.785 -5.644 22.925 1.00 80.88 207 ARG A CA 1
ATOM 1592 C C . ARG A 1 207 ? -16.850 -6.712 24.023 1.00 80.88 207 ARG A C 1
ATOM 1594 O O . ARG A 1 207 ? -17.554 -6.506 25.004 1.00 80.88 207 ARG A O 1
ATOM 1601 N N . MET A 1 208 ? -16.146 -7.833 23.859 1.00 78.00 208 MET A N 1
ATOM 1602 C CA . MET A 1 208 ? -16.151 -8.914 24.855 1.00 78.00 208 MET A CA 1
ATOM 1603 C C . MET A 1 208 ? -15.474 -8.493 26.162 1.00 78.00 208 MET A C 1
ATOM 1605 O O . MET A 1 208 ? -16.009 -8.770 27.232 1.00 78.00 208 MET A O 1
ATOM 1609 N N . ASP A 1 209 ? -14.360 -7.764 26.076 1.00 76.38 209 ASP A N 1
ATOM 1610 C CA . ASP A 1 209 ? -13.651 -7.261 27.259 1.00 76.38 209 ASP A CA 1
ATOM 1611 C C . ASP A 1 209 ? -14.530 -6.287 28.073 1.00 76.38 209 ASP A C 1
ATOM 1613 O O . ASP A 1 209 ? -14.541 -6.337 29.302 1.00 76.38 209 ASP A O 1
ATOM 1617 N N . GLY A 1 210 ? -15.324 -5.443 27.401 1.00 75.94 210 GLY A N 1
ATOM 1618 C CA . GLY A 1 210 ? -16.261 -4.531 28.070 1.00 75.94 210 GLY A CA 1
ATOM 1619 C C . GLY A 1 210 ? -17.378 -5.247 28.841 1.00 75.94 210 GLY A C 1
ATOM 1620 O O . GLY A 1 210 ? -17.731 -4.817 29.933 1.00 75.94 210 GLY A O 1
ATOM 1621 N N . ILE A 1 211 ? -17.898 -6.360 28.310 1.00 74.50 211 ILE A N 1
ATOM 1622 C CA . ILE A 1 211 ? -18.932 -7.168 28.984 1.00 74.50 211 ILE A CA 1
ATOM 1623 C C . ILE A 1 211 ? -18.342 -7.879 30.212 1.00 74.50 211 ILE A C 1
ATOM 1625 O O . ILE A 1 211 ? -18.940 -7.859 31.288 1.00 74.50 211 ILE A O 1
ATOM 1629 N N . ALA A 1 212 ? -17.150 -8.466 30.076 1.00 72.44 212 ALA A N 1
ATOM 1630 C CA . ALA A 1 212 ? -16.476 -9.154 31.176 1.00 72.44 212 ALA A CA 1
ATOM 1631 C C . ALA A 1 212 ? -16.153 -8.212 32.351 1.00 72.44 212 ALA A C 1
ATOM 1633 O O . ALA A 1 212 ? -16.309 -8.600 33.506 1.00 72.44 212 ALA A O 1
ATOM 1634 N N . GLY A 1 213 ? -15.771 -6.960 32.071 1.00 73.62 213 GLY A N 1
ATOM 1635 C CA . GLY A 1 213 ? -15.522 -5.958 33.112 1.00 73.62 213 GLY A CA 1
ATOM 1636 C C . GLY A 1 213 ? -16.771 -5.587 33.919 1.00 73.62 213 GLY A C 1
ATOM 1637 O O . GLY A 1 213 ? -16.673 -5.345 35.115 1.00 73.62 213 GLY A O 1
ATOM 1638 N N . THR A 1 214 ? -17.956 -5.592 33.301 1.00 73.44 214 THR A N 1
ATOM 1639 C CA . THR A 1 214 ? -19.212 -5.286 34.010 1.00 73.44 214 THR A CA 1
ATOM 1640 C C . THR A 1 214 ? -19.717 -6.431 34.889 1.00 73.44 214 THR A C 1
ATOM 1642 O O . THR A 1 214 ? -20.350 -6.169 35.905 1.00 73.44 214 THR A O 1
ATOM 1645 N N . ALA A 1 215 ? -19.403 -7.686 34.550 1.00 71.81 215 ALA A N 1
ATOM 1646 C CA . ALA A 1 215 ? -19.849 -8.859 35.308 1.00 71.81 215 ALA A CA 1
ATOM 1647 C C . ALA A 1 215 ? -19.139 -9.037 36.664 1.00 71.81 215 ALA A C 1
ATOM 1649 O O . ALA A 1 215 ? -19.660 -9.728 37.525 1.00 71.81 215 ALA A O 1
ATOM 1650 N N . HIS A 1 216 ? -17.974 -8.415 36.872 1.00 66.31 216 HIS A N 1
ATOM 1651 C CA . HIS A 1 216 ? -17.249 -8.454 38.152 1.00 66.31 216 HIS A CA 1
ATOM 1652 C C . HIS A 1 216 ? -17.709 -7.397 39.171 1.00 66.31 216 HIS A C 1
ATOM 1654 O O . HIS A 1 216 ? -17.203 -7.371 40.290 1.00 66.31 216 HIS A O 1
ATOM 1660 N N . HIS A 1 21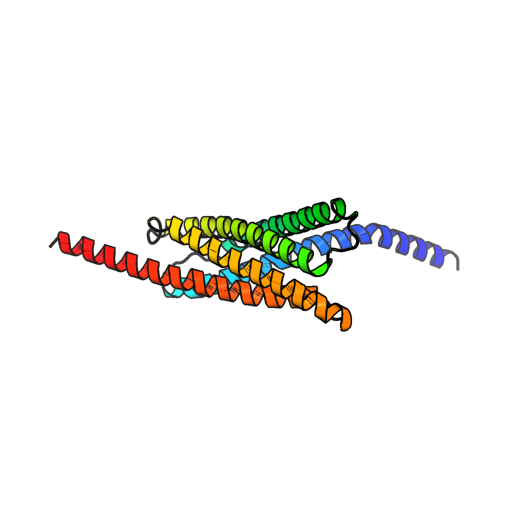7 ? -18.640 -6.521 38.787 1.00 58.47 217 HIS A N 1
ATOM 1661 C CA . HIS A 1 217 ? -19.183 -5.464 39.645 1.00 58.47 217 HIS A CA 1
ATOM 1662 C C . HIS A 1 217 ? -20.637 -5.718 40.082 1.00 58.47 217 HIS A C 1
ATOM 1664 O O . HIS A 1 217 ? -21.257 -4.817 40.646 1.00 58.47 217 HIS A O 1
ATOM 1670 N N . ILE A 1 218 ? -21.167 -6.916 39.820 1.00 60.22 218 ILE A N 1
ATOM 1671 C CA . ILE A 1 218 ? -22.488 -7.394 40.258 1.00 60.22 218 ILE A CA 1
ATOM 1672 C C . ILE A 1 218 ? -22.260 -8.573 41.200 1.00 60.22 218 ILE A C 1
ATOM 1674 O O . ILE A 1 218 ? -22.928 -8.608 42.254 1.00 60.22 218 ILE A O 1
#

pLDDT: mean 79.13, std 10.35, range [52.69, 95.31]

Secondary structure (DSSP, 8-state):
-HHHHHHHHHHHHHHHHHHHHHHHHHHHHHHHHHHHHHHHHHHHHHHHHHHTTSTT--GGGGGGHHHHHHHHHHHHHHHHHHHHHHHHHS---TTS-HHHHHHHHHHHHHHHHHHHHHHHHHHHHHHHHHTTSTTTTTHHHHHHHHHHHHHHHHHHHHHHHHHHHHHHTTT---HHHHHHHHHHHHHHHHHHHHHHHHHHHHHHHHHHHHHHHHHTT-

Sequence (218 aa):
MSVSLTLFLIFTKVLNNIRPALEYNSRVTIVYLTFAVPGTLIGLAQWLVIRKKVPRMSPWWILTNIPGLYVGMMISYLGFFVGIMIFAYEKDLSNVKPFASGSVIGGVGGAVGGAMGGIITGIAQSLVLARKVLLTRFWIVWILTSIVAWVISWSIGWALAFVNSSRNASVGIDSEVVFWAIFGVISGFLNGAVTGKVLVWALRRSRMDGIAGTAHHI

Organism: NCBI:txid128403

Foldseek 3Di:
DVVVVVVVVVVVVVCVVCVVVVVVVVVVVCLLCLQLVLLLVLQVLLQVLVCVVDPPQDSCSSNLLRVLSNQLVVQLVVQLVVQVVVVVVVPVDPPDPPLVSNLVSSLVSLLVSLQSSLQSSLVSNLVSVVVVVLCPPPSVVSSVLSSVLSNVLRNVLSNVLSVQVVVCVPPPPPSVVVSSVVSSVSSSVSSCVSNVVVVVVSNVVSVVVVVVVVVVVD